Protein 2ZO6 (pdb70)

Nearest PDB structures (foldseek):
  2zo6-assembly1_A-2  TM=1.005E+00  e=5.121E-49  Lithophyllon concinna
  2zo7-assembly1_A-2  TM=1.003E+00  e=2.495E-47  Lithophyllon concinna
  8u22-assembly1_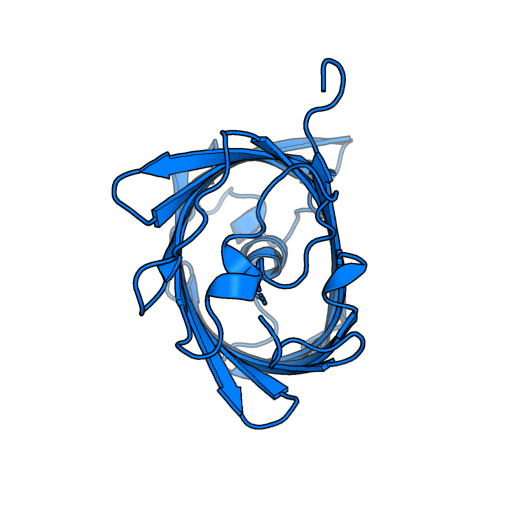A  TM=9.696E-01  e=1.784E-31  Corynactis californica
  8u24-assembly1_A  TM=9.681E-01  e=2.764E-31  Corynactis californica
  2rh7-assembly2_D  TM=9.678E-01  e=1.065E-25  Renilla reniformis

Secondary structure (DSSP, 8-state):
-TTS-SSEEEEEEEEEEETTEEEEEEEEEEEEGGGTEEEEEEEEEES-S-SS-THHHHTT--TTSSB--TTS--TTGGGTTT-EEEEEEEEETTS-EEEEEEEEEEETTEEEEEEEEEEE--TT-TTTTT-EEEEPPEEEEEEEETTEEEEEEEEEEEETTS-EEEEEEEEEEEESS--SSPPPSEEEEEEEEEEEETTEEEEEEEEEEE-TTT-

Sequence (215 aa):
MSVIKPEMKMKYFMDGSVNGHEFTVEGEGTGKPYEGKHKITLDVTKGGPLPFAFDLLSTVFNRCLTKYPDDIPDYFKQCFPGGYSWERKFEFEDGGLAIAKAEISLKGNCFEHKSTIEGTFPDSSPIAQNKTLGWEPSTEKMTVRDGSMKGDDAAYLKLVGGGNHKCYFTTTYTAKKKIPNLPQSHFIGHRISSVVNGTKIGVMEDAIAHLYPFN

B-factor: mean 18.89, std 7.93, range [10.44, 55.4]

CATH classification: 2.40.155.10

Foldseek 3Di:
DVLADQKFKEWEWEWEAEQRQTWIKIWMWMAGQQQLKIKIKMFTPGRPPPQFACLVVQVLVAQSSAHEDPQWDRQRVLLPPFWKKKKKWKQWPVRKIKIKIWTWHDDRRYIYIYMYMYIYDDCPDNRNRRFWAHKAWWKWKWADDPQKIWTWIFIWTAGPPGDIITMIITMIMHGRDRRDDHTHIWMKIKDKDKDDDTRMIMIMMGIYIDHPPVD

Radius of gyration: 16.58 Å; Cα contacts (8 Å, |Δi|>4): 583; chains: 1; bounding box: 43×38×42 Å

Solvent-accessible surface area: 10151 Å² total

Structure (mmCIF, N/CA/C/O backbone):
data_2ZO6
#
_entry.id   2ZO6
#
_cell.length_a   94.754
_cell.length_b   42.804
_cell.length_c   50.699
_cell.angle_alpha   90.00
_cell.angle_beta   96.28
_cell.angle_gamma   90.00
#
_symmetry.space_group_name_H-M   'C 1 2 1'
#
loop_
_entity.id
_entity.type
_entity.pdbx_description
1 pol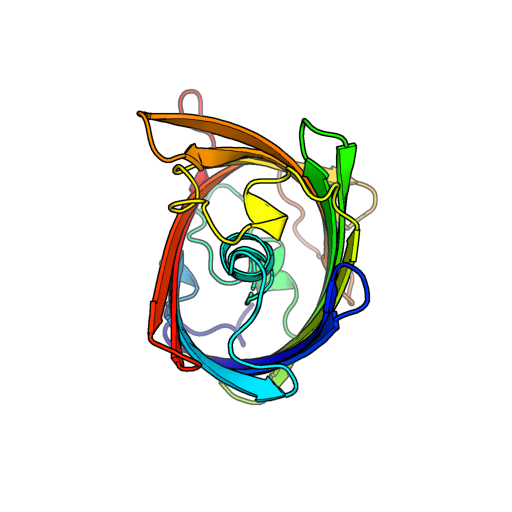ymer 'CYAN-EMITTING GFP-LIKE PROTEIN, KUSABIRA-CYAN (KCY)'
2 water water
#
loop_
_atom_site.group_PDB
_atom_site.id
_atom_site.type_symbol
_atom_site.label_atom_id
_atom_site.label_alt_id
_atom_site.label_comp_id
_atom_site.label_asym_id
_atom_site.label_entity_id
_atom_site.label_seq_id
_atom_site.pdbx_PDB_ins_code
_atom_site.Cartn_x
_atom_site.Cartn_y
_atom_site.Cartn_z
_atom_site.occupancy
_atom_site.B_iso_or_equiv
_atom_site.auth_seq_id
_atom_site.auth_comp_id
_atom_site.auth_asym_id
_atom_site.auth_atom_id
_atom_site.pdbx_PDB_model_num
ATOM 1 N N . MET A 1 32 ? 26.242 32.213 -1.494 1.00 27.95 1 MET A N 1
ATOM 2 C CA . MET A 1 32 ? 25.332 31.287 -0.767 1.00 26.43 1 MET A CA 1
ATOM 3 C C . MET A 1 32 ? 26.014 30.282 0.140 1.00 25.22 1 MET A C 1
ATOM 4 O O . MET A 1 32 ? 25.482 29.922 1.194 1.00 23.33 1 MET A O 1
ATOM 9 N N . SER A 1 33 ? 27.163 29.779 -0.285 1.00 22.65 2 SER A N 1
ATOM 10 C CA . SER A 1 33 ? 27.839 28.786 0.522 1.00 22.14 2 SER A CA 1
ATOM 11 C C . SER A 1 33 ? 28.248 29.268 1.913 1.00 21.16 2 SER A C 1
ATOM 12 O O . SER A 1 33 ? 28.442 28.456 2.817 1.00 21.12 2 SER A O 1
ATOM 15 N N . VAL A 1 34 ? 28.436 30.568 2.110 1.00 19.01 3 VAL A N 1
ATOM 16 C CA . VAL A 1 34 ? 28.784 30.984 3.462 1.00 20.64 3 VAL A CA 1
ATOM 17 C C . VAL A 1 34 ? 27.516 31.023 4.349 1.00 19.67 3 VAL A C 1
ATOM 18 O O . VAL A 1 34 ? 27.650 31.271 5.561 1.00 21.79 3 VAL A O 1
ATOM 22 N N . ILE A 1 35 ? 26.307 30.824 3.774 1.00 18.83 4 ILE A N 1
ATOM 23 C CA . ILE A 1 35 ? 25.069 30.779 4.598 1.00 17.00 4 ILE A CA 1
ATOM 24 C C . ILE A 1 35 ? 24.896 29.303 4.956 1.00 16.14 4 ILE A C 1
ATOM 25 O O . ILE A 1 35 ? 24.726 28.457 4.088 1.00 15.81 4 ILE A O 1
ATOM 30 N N . LYS A 1 36 ? 24.945 29.012 6.250 1.00 15.70 5 LYS A N 1
ATOM 31 C CA . LYS A 1 36 ? 24.918 27.630 6.732 1.00 16.96 5 LYS A CA 1
ATOM 32 C C . LYS A 1 36 ? 23.577 27.246 7.338 1.00 16.20 5 LYS A C 1
ATOM 33 O O . LYS A 1 36 ? 22.761 28.104 7.662 1.00 15.88 5 LYS A O 1
ATOM 39 N N . PRO A 1 37 ? 23.319 25.930 7.500 1.00 16.75 6 PRO A N 1
ATOM 40 C CA . PRO A 1 37 ? 22.051 25.465 8.065 1.00 16.26 6 PRO A CA 1
ATOM 41 C C . PRO A 1 37 ? 21.762 25.996 9.468 1.00 15.70 6 PRO A C 1
ATOM 42 O O . PRO A 1 37 ? 20.610 26.141 9.816 1.00 15.90 6 PRO A O 1
ATOM 46 N N . GLU A 1 38 ? 22.799 26.255 10.267 1.00 15.43 7 GLU A N 1
ATOM 47 C CA . GLU A 1 38 ? 22.629 26.833 11.605 1.00 15.97 7 GLU A CA 1
ATOM 48 C C . GLU A 1 38 ? 23.576 28.009 11.712 1.00 15.27 7 GLU A C 1
ATOM 49 O O . GLU A 1 38 ? 24.765 27.896 11.395 1.00 17.01 7 GLU A O 1
ATOM 55 N N . MET A 1 39 ? 23.053 29.157 12.102 1.00 14.76 8 MET A N 1
ATOM 56 C CA . MET A 1 39 ? 23.859 30.348 12.207 1.00 15.09 8 MET A CA 1
ATOM 57 C C . MET A 1 39 ? 23.530 31.156 13.456 1.00 13.43 8 MET A C 1
ATOM 58 O O . MET A 1 39 ? 22.529 30.923 14.141 1.00 15.50 8 MET A O 1
ATOM 63 N N . LYS A 1 40 ? 24.399 32.121 13.729 1.00 15.57 9 LYS A N 1
ATOM 64 C CA . LYS A 1 40 ? 24.233 32.995 14.882 1.00 15.16 9 LYS A CA 1
ATOM 65 C C . LYS A 1 40 ? 24.052 34.416 14.374 1.00 14.98 9 LYS A C 1
ATOM 66 O O . LYS A 1 40 ? 24.381 34.714 13.213 1.00 16.43 9 LYS A O 1
ATOM 72 N N . MET A 1 41 ? 23.515 35.284 15.241 1.00 16.04 10 MET A N 1
ATOM 73 C CA . MET A 1 41 ? 23.200 36.657 14.868 1.00 15.53 10 MET A CA 1
ATOM 74 C C . MET A 1 41 ? 23.485 37.635 16.004 1.00 15.69 10 MET A C 1
ATOM 75 O O . MET A 1 41 ? 23.342 37.263 17.175 1.00 15.88 10 MET A O 1
ATOM 80 N N . LYS A 1 42 ? 23.891 38.860 15.658 1.00 15.28 11 LYS A N 1
ATOM 81 C CA . LYS A 1 42 ? 24.114 39.926 16.628 1.00 15.97 11 LYS A CA 1
ATOM 82 C C . LYS A 1 42 ? 23.364 41.121 16.064 1.00 14.61 11 LYS A C 1
ATOM 83 O O . LYS A 1 42 ? 23.317 41.319 14.842 1.00 15.32 11 LYS A O 1
ATOM 89 N N . TYR A 1 43 ? 22.814 41.928 16.958 1.00 13.55 12 TYR A N 1
ATOM 90 C CA . TYR A 1 43 ? 22.002 43.094 16.585 1.00 14.58 12 TYR A CA 1
ATOM 91 C C . TYR A 1 43 ? 22.353 44.341 17.374 1.00 14.23 12 TYR A C 1
ATOM 92 O O . TYR A 1 43 ? 22.565 44.299 18.580 1.00 16.06 12 TYR A O 1
ATOM 101 N N . PHE A 1 44 ? 22.375 45.455 16.680 1.00 14.81 13 PHE A N 1
ATOM 102 C CA . PHE A 1 44 ? 22.535 46.731 17.337 1.00 14.88 13 PHE A CA 1
ATOM 103 C C . PHE A 1 44 ? 21.605 47.697 16.589 1.00 14.16 13 PHE A C 1
ATOM 104 O O . PHE A 1 44 ? 21.701 47.837 15.350 1.00 14.56 13 PHE A O 1
ATOM 112 N N . MET A 1 45 ? 20.742 48.380 17.347 1.00 14.37 14 MET A N 1
ATOM 113 C CA . MET A 1 45 ? 19.798 49.348 16.789 1.00 14.67 14 MET A CA 1
ATOM 114 C C . MET A 1 45 ? 19.830 50.672 17.555 1.00 15.57 14 MET A C 1
ATOM 115 O O . MET A 1 45 ? 19.844 50.661 18.783 1.00 14.96 14 MET A O 1
ATOM 120 N N . ASP A 1 46 ? 19.811 51.782 16.822 1.00 16.11 15 ASP A N 1
ATOM 121 C CA . ASP A 1 46 ? 19.731 53.137 17.364 1.00 19.12 15 ASP A CA 1
ATOM 122 C C . ASP A 1 46 ? 18.472 53.727 16.727 1.00 17.66 15 ASP A C 1
ATOM 123 O O . ASP A 1 46 ? 18.252 53.533 15.541 1.00 18.59 15 ASP A O 1
ATOM 128 N N . GLY A 1 47 ? 17.661 54.464 17.475 1.00 16.77 16 GLY A N 1
ATOM 129 C CA . GLY A 1 47 ? 16.478 55.046 16.871 1.00 17.03 16 GLY A CA 1
ATOM 130 C C . GLY A 1 47 ? 15.881 56.187 17.647 1.00 17.13 16 GLY A C 1
ATOM 131 O O . GLY A 1 47 ? 16.333 56.495 18.745 1.00 17.17 16 GLY A O 1
ATOM 132 N N . SER A 1 48 ? 14.848 56.778 17.072 1.00 17.46 17 SER A N 1
ATOM 133 C CA . SER A 1 48 ? 14.129 57.866 17.701 1.00 18.55 17 SER A CA 1
ATOM 134 C C . SER A 1 48 ? 12.680 57.774 17.256 1.00 18.74 17 SER A C 1
ATOM 135 O O . SER A 1 48 ? 12.421 57.713 16.044 1.00 18.45 17 SER A O 1
ATOM 138 N N . VAL A 1 49 ? 11.741 57.780 18.204 1.00 17.79 18 VAL A N 1
ATOM 139 C CA . VAL A 1 49 ? 10.316 57.746 17.897 1.00 17.67 18 VAL A CA 1
ATOM 140 C C . VAL A 1 49 ? 9.658 58.901 18.649 1.00 18.02 18 VAL A C 1
ATOM 141 O O . VAL A 1 49 ? 9.701 58.950 19.888 1.00 19.88 18 VAL A O 1
ATOM 145 N N . ASN A 1 50 ? 9.041 59.826 17.920 1.00 19.27 19 ASN A N 1
ATOM 146 C CA . ASN A 1 50 ? 8.411 60.960 18.563 1.00 19.94 19 ASN A CA 1
ATOM 147 C C . ASN A 1 50 ? 9.392 61.643 19.513 1.00 20.55 19 ASN A C 1
ATOM 148 O O . ASN A 1 50 ? 9.007 62.063 20.610 1.00 22.54 19 ASN A O 1
ATOM 153 N N . GLY A 1 51 ? 10.646 61.746 19.088 1.00 20.54 20 GLY A N 1
ATOM 154 C CA . GLY A 1 51 ? 11.652 62.428 19.891 1.00 21.74 20 GLY A CA 1
ATOM 155 C C . GLY A 1 51 ? 12.329 61.623 20.981 1.00 21.75 20 GLY A C 1
ATOM 156 O O . GLY A 1 51 ? 13.279 62.104 21.636 1.00 23.99 20 GLY A O 1
ATOM 157 N N . HIS A 1 52 ? 11.842 60.410 21.200 1.00 20.72 21 HIS A N 1
ATOM 158 C CA . HIS A 1 52 ? 12.414 59.551 22.209 1.00 19.43 21 HIS A CA 1
ATOM 159 C C . HIS A 1 52 ? 13.532 58.696 21.607 1.00 19.67 21 HIS A C 1
ATOM 160 O O . HIS A 1 52 ? 13.267 57.844 20.761 1.00 19.32 21 HIS A O 1
ATOM 167 N N . GLU A 1 53 ? 14.776 58.929 22.028 1.00 18.50 22 GLU A N 1
ATOM 168 C CA . GLU A 1 53 ? 15.908 58.177 21.511 1.00 18.71 22 GLU A CA 1
ATOM 169 C C . GLU A 1 53 ? 16.156 56.904 22.301 1.00 17.84 22 GLU A C 1
ATOM 170 O O . GLU A 1 53 ? 16.022 56.872 23.519 1.00 18.83 22 GLU A O 1
ATOM 176 N N . PHE A 1 54 ? 16.575 55.862 21.603 1.00 16.82 23 PHE A N 1
ATOM 177 C CA . PHE A 1 54 ? 16.804 54.596 22.270 1.00 15.82 23 PHE A CA 1
ATOM 178 C C . PHE A 1 54 ? 17.818 53.730 21.558 1.00 15.60 23 PHE A C 1
ATOM 179 O O . PHE A 1 54 ? 18.163 53.964 20.403 1.00 16.56 23 PHE A O 1
ATOM 187 N N . THR A 1 55 ? 18.314 52.735 22.286 1.00 16.47 24 THR A N 1
ATOM 188 C CA . THR A 1 55 ? 19.278 51.803 21.742 1.00 16.19 24 THR A CA 1
ATOM 189 C C . THR A 1 55 ? 18.862 50.427 22.176 1.00 15.47 24 THR A C 1
ATOM 190 O O . THR A 1 55 ? 18.442 50.241 23.322 1.00 15.91 24 THR A O 1
ATOM 194 N N . VAL A 1 56 ? 18.924 49.476 21.252 1.00 15.88 25 VAL A N 1
ATOM 195 C CA . VAL A 1 56 ? 18.552 48.096 21.551 1.00 16.56 25 VAL A CA 1
ATOM 196 C C . VAL A 1 56 ? 19.659 47.195 21.009 1.00 16.43 25 VAL A C 1
ATOM 197 O O . VAL A 1 56 ? 20.139 47.408 19.896 1.00 18.65 25 VAL A O 1
ATOM 201 N N . GLU A 1 57 ? 20.051 46.167 21.760 1.00 17.20 26 GLU A N 1
ATOM 202 C CA . GLU A 1 57 ? 21.133 45.270 21.323 1.00 17.91 26 GLU A CA 1
ATOM 203 C C . GLU A 1 57 ? 20.852 43.845 21.747 1.00 14.62 26 GLU A C 1
ATOM 204 O O . GLU A 1 57 ? 20.191 43.612 22.754 1.00 15.23 26 GLU A O 1
ATOM 210 N N . GLY A 1 58 ? 21.378 42.884 21.001 1.00 14.19 27 GLY A N 1
ATOM 211 C CA . GLY A 1 58 ? 21.146 41.508 21.400 1.00 15.13 27 GLY A CA 1
ATOM 212 C C . GLY A 1 58 ? 21.743 40.525 20.419 1.00 13.77 27 GLY A C 1
ATOM 213 O O . GLY A 1 58 ? 22.611 40.859 19.618 1.00 15.34 27 GLY A O 1
ATOM 214 N N . GLU A 1 59 ? 21.232 39.296 20.475 1.00 14.78 28 GLU A N 1
ATOM 215 C CA . GLU A 1 59 ? 21.779 38.239 19.649 1.00 15.78 28 GLU A CA 1
ATOM 216 C C . GLU A 1 59 ? 20.694 37.221 19.384 1.00 16.15 28 GLU A C 1
ATOM 217 O O . GLU A 1 59 ? 19.596 37.292 19.942 1.00 18.04 28 GLU A O 1
ATOM 223 N N . GLY A 1 60 ? 20.992 36.270 18.514 1.00 14.80 29 GLY A N 1
ATOM 224 C CA . GLY A 1 60 ? 20.004 35.258 18.235 1.00 15.54 29 GLY A CA 1
ATOM 225 C C . GLY A 1 60 ? 20.660 34.078 17.549 1.00 15.07 29 GLY A C 1
ATOM 226 O O . GLY A 1 60 ? 21.893 34.047 17.350 1.00 15.15 29 GLY A O 1
ATOM 227 N N . THR A 1 61 ? 19.832 33.089 17.230 1.00 14.56 30 THR A N 1
ATOM 228 C CA . THR A 1 61 ? 20.272 31.906 16.507 1.00 15.36 30 THR A CA 1
ATOM 229 C C . THR A 1 61 ? 19.182 31.545 15.516 1.00 15.33 30 THR A C 1
ATOM 230 O O . THR A 1 61 ? 18.006 31.867 15.707 1.00 15.58 30 THR A O 1
ATOM 234 N N . GLY A 1 62 ? 19.546 30.891 14.435 1.00 15.20 31 GLY A N 1
ATOM 235 C CA . GLY A 1 62 ? 18.504 30.502 13.522 1.00 15.69 31 GLY A CA 1
ATOM 236 C C . GLY A 1 62 ? 18.945 29.481 12.502 1.00 15.69 31 GLY A C 1
A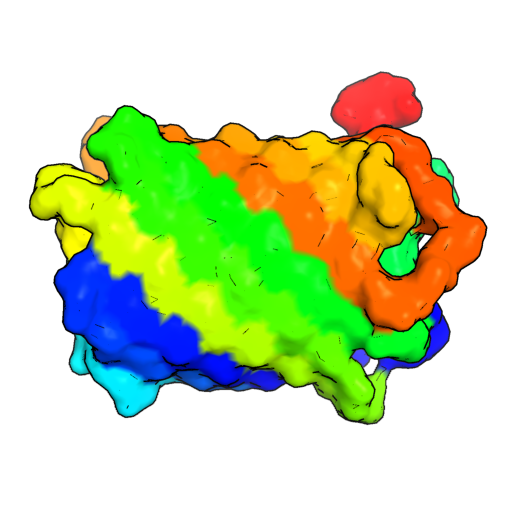TOM 237 O O . GLY A 1 62 ? 20.116 29.080 12.440 1.00 15.98 31 GLY A O 1
ATOM 238 N N . LYS A 1 63 ? 17.983 29.087 11.684 1.00 14.90 32 LYS A N 1
ATOM 239 C CA . LYS A 1 63 ? 18.153 28.087 10.634 1.00 14.75 32 LYS A CA 1
ATOM 240 C C . LYS A 1 63 ? 17.725 28.776 9.360 1.00 13.84 32 LYS A C 1
ATOM 241 O O . LYS A 1 63 ? 16.549 28.717 8.965 1.00 13.69 32 LYS A O 1
ATOM 247 N N . PRO A 1 64 ? 18.690 29.385 8.651 1.00 13.96 33 PRO A N 1
ATOM 248 C CA . PRO A 1 64 ? 18.385 30.124 7.433 1.00 14.05 33 PRO A CA 1
ATOM 249 C C . PRO A 1 64 ? 17.580 29.435 6.362 1.00 14.34 33 PRO A C 1
ATOM 250 O O . PRO A 1 64 ? 16.688 30.052 5.780 1.00 14.92 33 PRO A O 1
ATOM 254 N N . TYR A 1 65 ? 17.873 28.157 6.107 1.00 14.06 34 TYR A N 1
ATOM 255 C CA . TYR A 1 65 ? 17.166 27.451 5.048 1.00 14.53 34 TYR A CA 1
ATOM 256 C C . TYR A 1 65 ? 15.789 26.960 5.465 1.00 14.95 34 TYR A C 1
ATOM 257 O O . TYR A 1 65 ? 14.965 26.632 4.614 1.00 15.81 34 TYR A O 1
ATOM 266 N N . GLU A 1 66 ? 15.530 26.952 6.767 1.00 14.35 35 GLU A N 1
ATOM 267 C CA . GLU A 1 66 ? 14.235 26.539 7.279 1.00 16.61 35 GLU A CA 1
ATOM 268 C C . GLU A 1 66 ? 13.356 27.761 7.457 1.00 15.48 35 GLU A C 1
ATOM 269 O O . GLU A 1 66 ? 12.155 27.622 7.752 1.00 16.37 35 GLU A O 1
ATOM 275 N N . GLY A 1 67 ? 13.958 28.946 7.321 1.00 14.60 36 GLY A N 1
ATOM 276 C CA . GLY A 1 67 ? 13.178 30.167 7.512 1.00 14.77 36 GLY A CA 1
ATOM 277 C C . GLY A 1 67 ? 12.762 30.378 8.954 1.00 14.07 36 GLY A C 1
ATOM 278 O O . GLY A 1 67 ? 11.664 30.896 9.208 1.00 15.55 36 GLY A O 1
ATOM 279 N N . LYS A 1 68 ? 13.634 30.031 9.902 1.00 14.28 37 LYS A N 1
ATOM 280 C CA . LYS A 1 68 ? 13.295 30.204 11.326 1.00 14.75 37 LYS A CA 1
ATOM 281 C C . LYS A 1 68 ? 14.438 30.849 12.094 1.00 14.20 37 LYS A C 1
ATOM 282 O O . LYS A 1 68 ? 15.594 30.589 11.792 1.00 14.86 37 LYS A O 1
ATOM 288 N N . HIS A 1 69 ? 14.116 31.715 13.055 1.00 13.98 38 HIS A N 1
ATOM 289 C CA . HIS A 1 69 ? 15.149 32.253 13.938 1.00 13.71 38 HIS A CA 1
ATOM 290 C C . HIS A 1 69 ? 14.503 32.829 15.164 1.00 13.54 38 HIS A C 1
ATOM 291 O O . HIS A 1 69 ? 13.298 33.097 15.157 1.00 14.19 38 HIS A O 1
ATOM 298 N N . LYS A 1 70 ? 15.305 32.971 16.228 1.00 14.05 39 LYS A N 1
ATOM 299 C CA . LYS A 1 70 ? 14.852 33.499 17.505 1.00 14.45 39 LYS A CA 1
ATOM 300 C C . LYS A 1 70 ? 15.917 34.490 17.985 1.00 15.19 39 LYS A C 1
ATOM 301 O O . LYS A 1 70 ? 17.123 34.297 17.763 1.00 16.84 39 LYS A O 1
ATOM 307 N N . ILE A 1 71 ? 15.477 35.529 18.677 1.00 13.32 40 ILE A N 1
ATOM 308 C CA . ILE A 1 71 ? 16.374 36.611 19.088 1.00 14.51 40 ILE A CA 1
ATOM 309 C C . ILE A 1 71 ? 16.086 37.020 20.521 1.00 14.34 40 ILE A C 1
ATOM 310 O O . ILE A 1 71 ? 14.931 36.982 20.959 1.00 14.27 40 ILE A O 1
ATOM 315 N N . THR A 1 72 ? 17.138 37.412 21.248 1.00 14.82 41 THR A N 1
ATOM 316 C CA . THR A 1 72 ? 16.971 37.967 22.594 1.00 15.30 41 THR A CA 1
ATOM 317 C C . THR A 1 72 ? 17.599 39.350 22.545 1.00 14.89 41 THR A C 1
ATOM 318 O O . THR A 1 72 ? 18.685 39.515 22.017 1.00 16.13 41 THR A O 1
ATOM 322 N N . LEU A 1 73 ? 16.895 40.338 23.089 1.00 15.17 42 LEU A N 1
ATOM 323 C CA . LEU A 1 73 ? 17.359 41.730 23.062 1.00 14.42 42 LEU A CA 1
ATOM 324 C C . LEU A 1 73 ? 17.207 42.422 24.402 1.00 14.45 42 LEU A C 1
ATOM 325 O O . LEU A 1 73 ? 16.401 42.010 25.240 1.00 16.01 42 LEU A O 1
ATOM 330 N N . ASP A 1 74 ? 17.968 43.510 24.544 1.00 15.18 43 ASP A N 1
ATOM 331 C CA . ASP A 1 74 ? 17.888 44.360 25.725 1.00 15.57 43 ASP A CA 1
ATOM 332 C C . ASP A 1 74 ? 17.869 45.804 25.279 1.00 15.57 4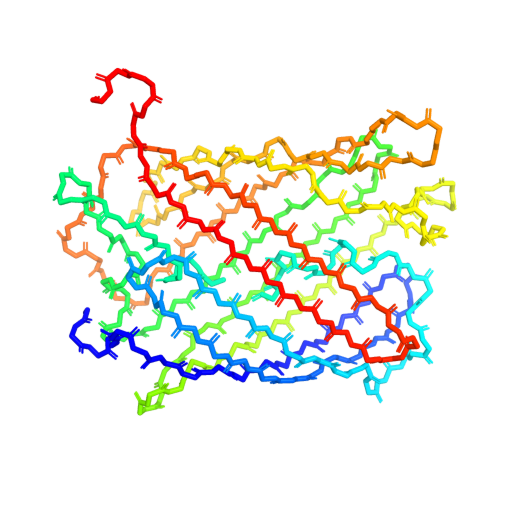3 ASP A C 1
ATOM 333 O O . ASP A 1 74 ? 18.622 46.175 24.380 1.00 15.65 43 ASP A O 1
ATOM 338 N N . VAL A 1 75 ? 16.985 46.598 25.872 1.00 15.35 44 VAL A N 1
ATOM 339 C CA . VAL A 1 75 ? 16.912 48.033 25.574 1.00 16.62 44 VAL A CA 1
ATOM 340 C C . VAL A 1 75 ? 17.971 48.634 26.502 1.00 17.73 44 VAL A C 1
ATOM 341 O O . VAL A 1 75 ? 17.828 48.582 27.725 1.00 19.30 44 VAL A O 1
ATOM 345 N N . THR A 1 76 ? 19.018 49.212 25.923 1.00 17.51 45 THR A N 1
ATOM 346 C CA . THR A 1 76 ? 20.143 49.721 26.709 1.00 18.34 45 THR A CA 1
ATOM 347 C C . THR A 1 76 ? 20.155 51.224 26.884 1.00 20.31 45 THR A C 1
ATOM 348 O O . THR A 1 76 ? 20.920 51.757 27.708 1.00 20.74 45 THR A O 1
ATOM 352 N N . LYS A 1 77 ? 19.329 51.916 26.113 1.00 19.31 46 LYS A N 1
ATOM 353 C CA . LYS A 1 77 ? 19.169 53.356 26.267 1.00 20.45 46 LYS A CA 1
ATOM 354 C C . LYS A 1 77 ? 17.708 53.661 25.946 1.00 20.80 46 LYS A C 1
ATOM 355 O O . LYS A 1 77 ? 17.144 53.077 25.010 1.00 19.17 46 LYS A O 1
ATOM 361 N N . GLY A 1 78 ? 17.073 54.540 26.726 1.00 21.38 47 GLY A N 1
ATOM 362 C CA . GLY A 1 78 ? 15.689 54.907 26.465 1.00 21.59 47 GLY A CA 1
ATOM 363 C C . GLY A 1 78 ? 14.645 53.867 26.841 1.00 20.64 47 GLY A C 1
ATOM 364 O O . GLY A 1 78 ? 13.537 53.847 26.292 1.00 21.46 47 GLY A O 1
ATOM 365 N N . GLY A 1 79 ? 14.989 52.991 27.776 1.00 19.70 48 GLY A N 1
ATOM 366 C CA . GLY A 1 79 ? 14.059 51.960 28.169 1.00 19.57 48 GLY A CA 1
ATOM 367 C C . GLY A 1 79 ? 13.437 52.291 29.502 1.00 20.45 48 GLY A C 1
ATOM 368 O O . GLY A 1 79 ? 14.003 53.096 30.261 1.00 23.89 48 GLY A O 1
ATOM 369 N N . PRO A 1 80 ? 12.257 51.742 29.799 1.00 19.58 49 PRO A N 1
ATOM 370 C CA . PRO A 1 80 ? 11.505 50.839 28.919 1.00 20.00 49 PRO A CA 1
ATOM 371 C C . PRO A 1 80 ? 10.952 51.676 27.762 1.00 18.76 49 PRO A C 1
ATOM 372 O O . PRO A 1 80 ? 10.632 52.850 27.932 1.00 20.24 49 PRO A O 1
ATOM 376 N N . LEU A 1 81 ? 10.837 51.078 26.585 1.00 17.07 50 LEU A N 1
ATOM 377 C CA . LEU A 1 81 ? 10.322 51.834 25.451 1.00 17.29 50 LEU A CA 1
ATOM 378 C C . LEU A 1 81 ? 8.907 52.330 25.710 1.00 16.62 50 LEU A C 1
ATOM 379 O O . LEU A 1 81 ? 8.052 51.594 26.197 1.00 17.60 50 LEU A O 1
ATOM 384 N N . PRO A 1 82 ? 8.637 53.593 25.381 1.00 17.00 51 PRO A N 1
ATOM 385 C CA . PRO A 1 82 ? 7.312 54.175 25.580 1.00 18.64 51 PRO A CA 1
ATOM 386 C C . PRO A 1 82 ? 6.399 53.980 24.364 1.00 18.90 51 PRO A C 1
ATOM 387 O O . PRO A 1 82 ? 5.335 54.575 24.294 1.00 23.96 51 PRO A O 1
ATOM 391 N N . PHE A 1 83 ? 6.806 53.153 23.410 1.00 16.94 52 PHE A N 1
ATOM 392 C CA . PHE A 1 83 ? 5.971 52.907 22.235 1.00 14.65 52 PHE A CA 1
ATOM 393 C C . PHE A 1 83 ? 5.994 51.395 21.997 1.00 13.87 52 PHE A C 1
ATOM 394 O O . PHE A 1 83 ? 6.798 50.673 22.607 1.00 14.08 52 PHE A O 1
ATOM 402 N N . ALA A 1 84 ? 5.115 50.921 21.119 1.00 13.89 53 ALA A N 1
ATOM 403 C CA . ALA A 1 84 ? 4.983 49.490 20.850 1.00 13.83 53 ALA A CA 1
ATOM 404 C C . ALA A 1 84 ? 6.192 48.834 20.238 1.00 13.11 53 ALA A C 1
ATOM 405 O O . ALA A 1 84 ? 6.691 49.310 19.201 1.00 14.30 53 ALA A O 1
ATOM 407 N N . PHE A 1 85 ? 6.642 47.707 20.809 1.00 12.00 54 PHE A N 1
ATOM 408 C CA . PHE A 1 85 ? 7.794 47.039 20.245 1.00 12.08 54 PHE A CA 1
ATOM 409 C C . PHE A 1 85 ? 7.460 46.489 18.859 1.00 12.21 54 PHE A C 1
ATOM 410 O O . PHE A 1 85 ? 8.363 46.196 18.080 1.00 12.16 54 PHE A O 1
ATOM 418 N N . ASP A 1 86 ? 6.167 46.309 18.549 1.00 11.82 55 ASP A N 1
ATOM 419 C CA . ASP A 1 86 ? 5.794 45.831 17.203 1.00 11.79 55 ASP A CA 1
ATOM 420 C C . ASP A 1 86 ? 6.360 46.752 16.120 1.00 11.82 55 ASP A C 1
ATOM 421 O O . ASP A 1 86 ? 6.589 46.332 15.002 1.00 11.97 55 ASP A O 1
ATOM 426 N N . LEU A 1 87 ? 6.614 48.017 16.450 1.00 12.37 56 LEU A N 1
ATOM 427 C CA . LEU A 1 87 ? 7.206 48.913 15.470 1.00 12.49 56 LEU A CA 1
ATOM 428 C C . LEU A 1 87 ? 8.623 48.483 15.098 1.00 11.62 56 LEU A C 1
ATOM 429 O O . LEU A 1 87 ? 9.074 48.686 13.972 1.00 12.10 56 LEU A O 1
ATOM 434 N N . LEU A 1 88 ? 9.311 47.860 16.049 1.00 11.92 57 LEU A N 1
ATOM 435 C CA . LEU A 1 88 ? 10.694 47.442 15.830 1.00 12.32 57 LEU A CA 1
ATOM 436 C C . LEU A 1 88 ? 10.901 45.970 15.473 1.00 12.32 57 LEU A C 1
ATOM 437 O O . LEU A 1 88 ? 11.947 45.621 14.922 1.00 12.48 57 LEU A O 1
ATOM 442 N N . SER A 1 89 ? 9.915 45.130 15.738 1.00 12.35 58 SER A N 1
ATOM 443 C CA . SER A 1 89 ? 10.184 43.699 15.584 1.00 10.92 58 SER A CA 1
ATOM 444 C C . SER A 1 89 ? 10.575 43.276 14.185 1.00 12.90 58 SER A C 1
ATOM 445 O O . SER A 1 89 ? 11.458 42.412 14.047 1.00 11.90 58 SER A O 1
ATOM 448 N N . THR A 1 90 ? 9.955 43.860 13.150 1.00 11.88 59 THR A N 1
ATOM 449 C CA . THR A 1 90 ? 10.327 43.430 11.807 1.00 11.87 59 THR A CA 1
ATOM 450 C C . THR A 1 90 ? 11.625 44.073 11.339 1.00 11.80 59 THR A C 1
ATOM 451 O O . THR A 1 90 ? 12.155 43.717 10.277 1.00 11.58 59 THR A O 1
ATOM 455 N N . VAL A 1 91 ? 12.136 45.061 12.093 1.00 11.36 60 VAL A N 1
ATOM 456 C CA . VAL A 1 91 ? 13.443 45.633 11.764 1.00 12.05 60 VAL A CA 1
ATOM 457 C C . VAL A 1 91 ? 14.516 44.614 12.200 1.00 11.81 60 VAL A C 1
ATOM 458 O O . VAL A 1 91 ? 15.474 44.382 11.463 1.00 12.26 60 VAL A O 1
ATOM 462 N N . PHE A 1 92 ? 14.345 43.995 13.379 1.00 11.45 61 PHE A N 1
ATOM 463 C CA . PHE A 1 92 ? 15.282 42.937 13.791 1.00 12.07 61 PHE A CA 1
ATOM 464 C C . PHE A 1 92 ? 15.111 41.686 12.938 1.00 12.65 61 PHE A C 1
ATOM 465 O O . PHE A 1 92 ? 16.051 41.057 12.492 1.00 13.13 61 PHE A O 1
ATOM 494 N N . ASN A 1 94 ? 15.891 40.087 8.476 1.00 11.82 65 ASN A N 1
ATOM 495 C CA . ASN A 1 94 ? 16.966 39.557 7.658 1.00 11.13 65 ASN A CA 1
ATOM 496 C C . ASN A 1 94 ? 16.385 38.479 6.768 1.00 12.69 65 ASN A C 1
ATOM 497 O O . ASN A 1 94 ? 16.202 37.330 7.190 1.00 13.27 65 ASN A O 1
ATOM 502 N N . ARG A 1 95 ? 16.103 38.864 5.535 1.00 12.65 66 ARG A N 1
ATOM 503 C CA . ARG A 1 95 ? 15.475 37.949 4.588 1.00 12.17 66 ARG A CA 1
ATOM 504 C C . ARG A 1 95 ? 16.325 36.755 4.161 1.00 13.78 66 ARG A C 1
ATOM 505 O O . ARG A 1 95 ? 15.830 35.898 3.421 1.00 13.28 66 ARG A O 1
ATOM 513 N N . CYS A 1 96 ? 17.576 36.692 4.614 1.00 13.23 67 CYS A N 1
ATOM 514 C CA . CYS A 1 96 ? 18.343 35.467 4.391 1.00 14.57 67 CYS A CA 1
ATOM 515 C C . CYS A 1 96 ? 17.663 34.347 5.192 1.00 13.65 67 CYS A C 1
ATOM 516 O O . CYS A 1 96 ? 17.874 33.151 4.906 1.00 13.66 67 CYS A O 1
ATOM 519 N N . LEU A 1 97 ? 16.862 34.694 6.199 1.00 11.87 68 LEU A N 1
ATOM 520 C CA . LEU A 1 97 ? 16.242 33.696 7.068 1.00 12.44 68 LEU A CA 1
ATOM 521 C C . LEU A 1 97 ? 14.838 33.413 6.541 1.00 12.19 68 LEU A C 1
ATOM 522 O O . LEU A 1 97 ? 13.831 33.771 7.159 1.00 13.04 68 LEU A O 1
ATOM 527 N N . THR A 1 98 ? 14.817 32.738 5.392 1.00 13.24 69 THR A N 1
ATOM 528 C CA . THR A 1 98 ? 13.575 32.422 4.688 1.00 14.21 69 THR A CA 1
ATOM 529 C C . THR A 1 98 ? 13.698 31.061 4.014 1.00 13.55 69 THR A C 1
ATOM 530 O O . THR A 1 98 ? 14.729 30.772 3.409 1.00 14.69 69 THR A O 1
ATOM 534 N N . LYS A 1 99 ? 12.670 30.226 4.125 1.00 14.50 70 LYS A N 1
ATOM 535 C CA . LYS A 1 99 ? 12.726 28.947 3.410 1.00 14.11 70 LYS A CA 1
ATOM 536 C C . LYS A 1 99 ? 12.357 29.195 1.957 1.00 15.09 70 LYS A C 1
ATOM 537 O O . LYS A 1 99 ? 11.296 29.747 1.688 1.00 16.04 70 LYS A O 1
ATOM 543 N N . TYR A 1 100 ? 13.228 28.803 1.030 1.00 15.48 71 TYR A N 1
ATOM 544 C CA . TYR A 1 100 ? 12.981 28.941 -0.402 1.00 16.04 71 TYR A CA 1
ATOM 545 C C . TYR A 1 100 ? 12.880 27.577 -1.057 1.00 16.84 71 TYR A C 1
ATOM 546 O O . TYR A 1 100 ? 13.722 26.723 -0.811 1.00 18.38 71 TYR A O 1
ATOM 555 N N . PRO A 1 101 ? 11.851 27.363 -1.885 1.00 17.58 72 PRO A N 1
ATOM 556 C CA . PRO A 1 101 ? 11.659 26.087 -2.591 1.00 18.54 72 PRO A CA 1
ATOM 557 C C . PRO A 1 101 ? 12.664 26.075 -3.742 1.00 19.87 72 PRO A C 1
ATOM 558 O O . PRO A 1 101 ? 13.182 27.124 -4.124 1.00 18.71 72 PRO A O 1
ATOM 562 N N . ASP A 1 102 ? 12.930 24.908 -4.323 1.00 20.63 73 ASP A N 1
ATOM 563 C CA . ASP A 1 102 ? 13.918 24.839 -5.387 1.00 23.72 73 ASP A CA 1
ATOM 564 C C . ASP A 1 102 ? 13.613 25.585 -6.649 1.00 21.95 73 ASP A C 1
ATOM 565 O O . ASP A 1 102 ? 14.540 25.960 -7.377 1.00 22.58 73 ASP A O 1
ATOM 570 N N . ASP A 1 103 ? 12.335 25.842 -6.904 1.00 20.33 74 ASP A N 1
ATOM 571 C CA . ASP A 1 103 ? 11.965 26.519 -8.134 1.00 21.11 74 ASP A CA 1
ATOM 572 C C . ASP A 1 103 ? 11.929 28.039 -8.082 1.00 19.80 74 ASP A C 1
ATOM 573 O O . ASP A 1 103 ? 11.553 28.685 -9.071 1.00 19.79 74 ASP A O 1
ATOM 578 N N . ILE A 1 104 ? 12.304 28.610 -6.934 1.00 17.36 75 ILE A N 1
ATOM 579 C CA . ILE A 1 104 ? 12.383 30.067 -6.834 1.00 15.55 75 ILE A CA 1
ATOM 580 C C . ILE A 1 104 ? 13.785 30.457 -6.336 1.00 15.75 75 ILE A C 1
ATOM 581 O O . ILE A 1 104 ? 14.153 30.115 -5.216 1.00 14.64 75 ILE A O 1
ATOM 586 N N . PRO A 1 105 ? 14.589 31.160 -7.159 1.00 15.09 76 PRO A N 1
ATOM 587 C CA . PRO A 1 105 ? 15.941 31.571 -6.728 1.00 14.87 76 PRO A CA 1
ATOM 588 C C . PRO A 1 105 ? 15.847 32.381 -5.446 1.00 15.41 76 PRO A C 1
ATOM 589 O O . PRO A 1 105 ? 14.881 33.110 -5.257 1.00 14.68 76 PRO A O 1
ATOM 593 N N . ASP A 1 106 ? 16.869 32.252 -4.606 1.00 14.97 77 ASP A N 1
ATOM 594 C CA . ASP A 1 106 ? 16.944 32.890 -3.291 1.00 13.93 77 ASP A CA 1
ATOM 595 C C . ASP A 1 106 ? 17.913 34.048 -3.401 1.00 13.80 77 ASP A C 1
ATOM 596 O O . ASP A 1 106 ? 19.130 33.881 -3.256 1.00 14.17 77 ASP A O 1
ATOM 601 N N . TYR A 1 107 ? 17.375 35.230 -3.662 1.00 13.24 78 TYR A N 1
ATOM 602 C CA . TYR A 1 107 ? 18.192 36.421 -3.810 1.00 12.57 78 TYR A CA 1
ATOM 603 C C . TYR A 1 107 ? 19.028 36.691 -2.575 1.00 13.54 78 TYR A C 1
ATOM 604 O O . TYR A 1 107 ? 20.211 37.062 -2.664 1.00 13.00 78 TYR A O 1
ATOM 613 N N . PHE A 1 108 ? 18.409 36.525 -1.415 1.00 12.43 79 PHE A N 1
ATOM 614 C CA . PHE A 1 108 ? 19.076 36.881 -0.173 1.00 12.58 79 PHE A CA 1
ATOM 615 C C . PHE A 1 108 ? 20.284 36.060 0.181 1.00 13.17 79 PHE A C 1
ATOM 616 O O . PHE A 1 108 ? 21.310 36.613 0.583 1.00 15.12 79 PHE A O 1
ATOM 624 N N . LYS A 1 109 ? 20.184 34.740 0.035 1.00 13.08 80 LYS A N 1
ATOM 625 C CA . LYS A 1 109 ? 21.347 33.915 0.356 1.00 12.58 80 LYS A CA 1
ATOM 626 C C . LYS A 1 109 ? 22.451 34.135 -0.688 1.00 15.52 80 LYS A C 1
ATOM 627 O O . LYS A 1 109 ? 23.633 33.962 -0.379 1.00 16.05 80 LYS A O 1
ATOM 633 N N . GLN A 1 110 ? 22.086 34.576 -1.891 1.00 13.45 81 GLN A N 1
ATOM 634 C CA . GLN A 1 110 ? 23.095 34.866 -2.914 1.00 13.93 81 GLN A CA 1
ATOM 635 C C . GLN A 1 110 ? 23.803 36.169 -2.576 1.00 13.75 81 GLN A C 1
ATOM 636 O O . GLN A 1 110 ? 24.782 36.497 -3.236 1.00 14.58 81 GLN A O 1
ATOM 642 N N . CYS A 1 111 ? 23.305 36.918 -1.582 1.00 13.90 82 CYS A N 1
ATOM 643 C CA . CYS A 1 111 ? 23.967 38.180 -1.228 1.00 13.75 82 CYS A CA 1
ATOM 644 C C . CYS A 1 111 ? 25.272 37.962 -0.462 1.00 14.62 82 CYS A C 1
ATOM 645 O O . CYS A 1 111 ? 25.976 38.913 -0.142 1.00 15.36 82 CYS A O 1
ATOM 648 N N . PHE A 1 112 ? 25.586 36.713 -0.150 1.00 15.15 83 PHE A N 1
ATOM 649 C CA . PHE A 1 112 ? 26.801 36.412 0.606 1.00 16.28 83 PHE A CA 1
ATOM 650 C C . PHE A 1 112 ? 27.617 35.367 -0.122 1.00 17.88 83 PHE A C 1
ATOM 651 O O . PHE A 1 112 ? 27.093 34.345 -0.505 1.00 20.30 83 PHE A O 1
ATOM 659 N N . PRO A 1 113 ? 28.916 35.598 -0.256 1.00 19.24 84 PRO A N 1
ATOM 660 C CA . PRO A 1 113 ? 29.666 36.756 0.229 1.00 18.27 84 PRO A CA 1
ATOM 661 C C . PRO A 1 113 ? 29.250 38.043 -0.459 1.00 18.64 84 PRO A C 1
ATOM 662 O O . PRO A 1 113 ? 28.843 38.040 -1.625 1.00 19.92 84 PRO A O 1
ATOM 666 N N . GLY A 1 114 ? 29.347 39.125 0.298 1.00 17.86 85 GLY A N 1
ATOM 667 C CA . GLY A 1 114 ? 29.060 40.438 -0.231 1.00 18.19 85 GLY A CA 1
ATOM 668 C C . GLY A 1 114 ? 28.339 41.356 0.733 1.00 17.38 85 GLY A C 1
ATOM 669 O O . GLY A 1 114 ? 28.749 42.517 0.902 1.00 18.71 85 GLY A O 1
ATOM 670 N N . GLY A 1 115 ? 27.307 40.816 1.379 1.00 14.30 86 GLY A N 1
ATOM 671 C CA . GLY A 1 115 ? 26.481 41.585 2.297 1.00 14.08 86 GLY A CA 1
ATOM 672 C C . GLY A 1 115 ? 25.329 42.254 1.548 1.00 12.62 86 GLY A C 1
ATOM 673 O O . GLY A 1 115 ? 25.258 42.234 0.329 1.00 14.57 86 GLY A O 1
ATOM 674 N N . TYR A 1 116 ? 24.401 42.841 2.289 1.00 13.27 87 TYR A N 1
ATOM 675 C CA . TYR A 1 116 ? 23.326 43.591 1.651 1.00 12.83 87 TYR A CA 1
ATOM 676 C C . TYR A 1 116 ? 22.741 44.589 2.626 1.00 11.96 87 TYR A C 1
ATOM 677 O O . TYR A 1 116 ? 23.073 44.588 3.809 1.00 13.43 87 TYR A O 1
ATOM 686 N N . SER A 1 117 ? 21.872 45.469 2.139 1.00 12.36 88 SER A N 1
ATOM 687 C CA . SER A 1 117 ? 21.207 46.412 3.015 1.00 12.56 88 SER A CA 1
ATOM 688 C C . SER A 1 117 ? 19.748 46.468 2.615 1.00 12.13 88 SER A C 1
ATOM 689 O O . SER A 1 117 ? 19.359 45.977 1.539 1.00 13.46 88 SER A O 1
ATOM 692 N N . TRP A 1 118 ? 18.929 47.042 3.481 1.00 12.30 89 TRP A N 1
ATOM 693 C CA . TRP A 1 118 ? 17.527 47.220 3.118 1.00 12.03 89 TRP A CA 1
ATOM 694 C C . TRP A 1 118 ? 16.998 48.435 3.834 1.00 12.43 89 TRP A C 1
ATOM 695 O O . TRP A 1 118 ? 17.571 48.908 4.827 1.00 12.61 89 TRP A O 1
ATOM 706 N N . GLU A 1 119 ? 15.938 48.988 3.259 1.00 12.65 90 GLU A N 1
ATOM 707 C CA . GLU A 1 119 ? 15.261 50.135 3.835 1.00 13.53 90 GLU A CA 1
ATOM 708 C C . GLU A 1 119 ? 13.749 49.897 3.730 1.00 12.98 90 GLU A C 1
ATOM 709 O O . GLU A 1 119 ? 13.222 49.550 2.641 1.00 13.37 90 GLU A O 1
ATOM 715 N N . ARG A 1 120 ? 13.063 50.082 4.860 1.00 12.81 91 ARG A N 1
ATOM 716 C CA . ARG A 1 120 ? 11.625 49.877 4.905 1.00 13.11 91 ARG A CA 1
ATOM 717 C C . ARG A 1 120 ? 10.875 51.112 5.340 1.00 13.60 91 ARG A C 1
ATOM 718 O O . ARG A 1 120 ? 11.207 51.728 6.373 1.00 14.05 91 ARG A O 1
ATOM 726 N N . LYS A 1 121 ? 9.881 51.498 4.546 1.00 12.43 92 LYS A N 1
ATOM 727 C CA . LYS A 1 121 ? 9.017 52.607 4.908 1.00 13.56 92 LYS A CA 1
ATOM 728 C C . LYS A 1 121 ? 7.765 51.967 5.516 1.00 13.83 92 LYS A C 1
ATOM 729 O O . LYS A 1 121 ? 7.215 51.023 4.950 1.00 14.47 92 LYS A O 1
ATOM 735 N N . PHE A 1 122 ? 7.337 52.489 6.665 1.00 14.14 93 PHE A N 1
ATOM 736 C CA . PHE A 1 122 ? 6.142 52.015 7.399 1.00 13.58 93 PHE A CA 1
ATOM 737 C C . PHE A 1 122 ? 5.099 53.123 7.311 1.00 15.35 93 PHE A C 1
ATOM 738 O O . PHE A 1 122 ? 5.355 54.232 7.784 1.00 15.34 93 PHE A O 1
ATOM 746 N N . GLU A 1 123 ? 3.954 52.850 6.691 1.00 13.89 94 GLU A N 1
ATOM 747 C CA . GLU A 1 123 ? 2.902 53.863 6.615 1.00 14.69 94 GLU A CA 1
ATOM 748 C C . GLU A 1 123 ? 1.679 53.341 7.346 1.00 13.36 94 GLU A C 1
ATOM 749 O O . GLU A 1 123 ? 1.006 52.451 6.870 1.00 13.62 94 GLU A O 1
ATOM 755 N N . PHE A 1 124 ? 1.409 53.911 8.524 1.00 14.31 95 PHE A N 1
ATOM 756 C CA . PHE A 1 124 ? 0.287 53.486 9.373 1.00 13.81 95 PHE A CA 1
ATOM 757 C C . PHE A 1 124 ? -1.005 54.177 8.976 1.00 14.78 95 PHE A C 1
ATOM 758 O O . PHE A 1 124 ? -0.980 55.305 8.486 1.00 15.83 95 PHE A O 1
ATOM 766 N N . GLU A 1 125 ? -2.137 53.522 9.203 1.00 14.09 96 GLU A N 1
ATOM 767 C CA . GLU A 1 125 ? -3.395 54.102 8.736 1.00 15.09 96 GLU A CA 1
ATOM 768 C C . GLU A 1 125 ? -3.825 55.406 9.367 1.00 15.15 96 GLU A C 1
ATOM 769 O O . GLU A 1 125 ? -4.652 56.106 8.783 1.00 17.49 96 GLU A O 1
ATOM 775 N N . ASP A 1 126 ? -3.263 55.748 10.518 1.00 15.86 97 ASP A N 1
ATOM 776 C CA . ASP A 1 126 ? -3.617 57.024 11.147 1.00 15.58 97 ASP A CA 1
ATOM 777 C C . ASP A 1 126 ? -2.613 58.124 10.797 1.00 16.87 97 ASP A C 1
ATOM 778 O O . ASP A 1 126 ? -2.608 59.191 11.427 1.00 19.78 97 ASP A O 1
ATOM 783 N N . GLY A 1 127 ? -1.772 57.895 9.800 1.00 16.48 98 GLY A N 1
ATOM 784 C CA . GLY A 1 127 ? -0.790 58.910 9.465 1.00 16.77 98 GLY A CA 1
ATOM 785 C C . GLY A 1 127 ? 0.578 58.664 10.087 1.00 16.98 98 GLY A C 1
ATOM 786 O O . GLY A 1 127 ? 1.529 59.343 9.738 1.00 18.57 98 GLY A O 1
ATOM 787 N N . GLY A 1 128 ? 0.671 57.725 11.023 1.00 15.85 99 GLY A N 1
ATOM 788 C CA . GLY A 1 128 ? 1.957 57.404 11.612 1.00 14.66 99 GLY A CA 1
ATOM 789 C C . GLY A 1 128 ? 2.928 57.030 10.481 1.00 15.33 99 GLY A C 1
ATOM 790 O O . GLY A 1 128 ? 2.524 56.409 9.493 1.00 16.42 99 GLY A O 1
ATOM 791 N N . LEU A 1 129 ? 4.197 57.387 10.633 1.00 14.89 100 LEU A N 1
ATOM 792 C CA . LEU A 1 129 ? 5.174 57.106 9.616 1.00 15.54 100 LEU A CA 1
ATOM 793 C C . LEU A 1 129 ? 6.499 56.744 10.246 1.00 15.34 100 LEU A C 1
ATOM 794 O O . LEU A 1 129 ? 6.902 57.334 11.250 1.00 16.18 100 LEU A O 1
ATOM 799 N N . ALA A 1 130 ? 7.199 55.763 9.689 1.00 15.22 101 ALA A N 1
ATOM 800 C CA . ALA A 1 130 ? 8.539 55.449 10.173 1.00 14.36 101 ALA A CA 1
ATOM 801 C C . ALA A 1 130 ? 9.362 54.922 9.012 1.00 13.87 101 ALA A C 1
ATOM 802 O O . ALA A 1 130 ? 8.816 54.372 8.046 1.00 14.28 101 ALA A O 1
ATOM 804 N N . ILE A 1 131 ? 10.667 55.118 9.099 1.00 14.21 102 ILE A N 1
ATOM 805 C CA . ILE A 1 131 ? 11.569 54.587 8.092 1.00 13.75 102 ILE A CA 1
ATOM 806 C C . ILE A 1 131 ? 12.693 53.903 8.856 1.00 13.93 102 ILE A C 1
ATOM 807 O O . ILE A 1 131 ? 13.306 54.506 9.761 1.00 14.14 102 ILE A O 1
ATOM 812 N N . ALA A 1 132 ? 12.970 52.648 8.503 1.00 14.07 103 ALA A N 1
ATOM 813 C CA . ALA A 1 132 ? 14.052 51.871 9.118 1.00 12.42 103 ALA A CA 1
ATOM 814 C C . ALA A 1 132 ? 15.054 51.475 8.036 1.00 13.08 103 ALA A C 1
ATOM 815 O O . ALA A 1 132 ? 14.685 51.234 6.864 1.00 13.80 103 ALA A O 1
ATOM 817 N N . LYS A 1 133 ? 16.315 51.398 8.446 1.00 12.98 104 LYS A N 1
ATOM 818 C CA . LYS A 1 133 ? 17.408 51.027 7.557 1.00 13.44 104 LYS A CA 1
ATOM 819 C C . LYS A 1 133 ? 18.256 49.987 8.249 1.00 13.89 104 LYS A C 1
ATOM 820 O O . LYS A 1 133 ? 18.505 50.085 9.454 1.00 15.63 104 LYS A O 1
ATOM 826 N N . ALA A 1 134 ? 18.693 48.979 7.507 1.00 13.10 105 ALA A N 1
ATOM 827 C CA . ALA A 1 134 ? 19.553 47.967 8.086 1.00 12.66 105 ALA A CA 1
ATOM 828 C C . ALA A 1 134 ? 20.662 47.559 7.139 1.00 11.84 105 ALA A C 1
ATOM 829 O O . ALA A 1 134 ? 20.504 47.571 5.920 1.00 14.21 105 ALA A O 1
ATOM 831 N N . GLU A 1 135 ? 21.804 47.191 7.715 1.00 14.31 106 GLU A N 1
ATOM 832 C CA . GLU A 1 135 ? 22.922 46.701 6.919 1.00 15.60 106 GLU A CA 1
ATOM 833 C C . GLU A 1 135 ? 23.279 45.372 7.553 1.00 14.97 106 GLU A C 1
ATOM 834 O O . GLU A 1 135 ? 23.390 45.271 8.784 1.00 16.20 106 GLU A O 1
ATOM 840 N N . ILE A 1 136 ? 23.434 44.343 6.722 1.00 14.26 107 ILE A N 1
ATOM 841 C CA . ILE A 1 136 ? 23.719 43.031 7.246 1.00 14.88 107 ILE A CA 1
ATOM 842 C C . ILE A 1 136 ? 25.013 42.538 6.654 1.00 14.03 107 ILE A C 1
ATOM 843 O O . ILE A 1 136 ? 25.188 42.505 5.431 1.00 15.53 107 ILE A O 1
ATOM 848 N N . SER A 1 137 ? 25.957 42.202 7.542 1.00 16.03 108 SER A N 1
ATOM 849 C CA . SER A 1 137 ? 27.247 41.688 7.101 1.00 16.12 108 SER A CA 1
ATOM 850 C C . SER A 1 137 ? 27.435 40.327 7.746 1.00 16.84 108 SER A C 1
ATOM 851 O O . SER A 1 137 ? 26.678 39.938 8.634 1.00 17.24 108 SER A O 1
ATOM 854 N N . LEU A 1 138 ? 28.463 39.611 7.306 1.00 16.97 109 LEU A N 1
ATOM 855 C CA . LEU A 1 138 ? 28.728 38.286 7.802 1.00 18.66 109 LEU A CA 1
ATOM 856 C C . LEU A 1 138 ? 30.209 38.089 8.118 1.00 21.11 109 LEU A C 1
ATOM 857 O O . LEU A 1 138 ? 31.093 38.513 7.347 1.00 22.26 109 LEU A O 1
ATOM 862 N N . LYS A 1 139 ? 30.465 37.484 9.272 1.00 21.48 110 LYS A N 1
ATOM 863 C CA . LYS A 1 139 ? 31.831 37.166 9.664 1.00 24.78 110 LYS A CA 1
ATOM 864 C C . LYS A 1 139 ? 31.711 35.800 10.297 1.00 24.23 110 LYS A C 1
ATOM 865 O O . LYS A 1 139 ? 31.009 35.614 11.281 1.00 22.82 110 LYS A O 1
ATOM 871 N N . GLY A 1 140 ? 32.360 34.829 9.667 1.00 25.18 111 GLY A N 1
ATOM 872 C CA . GLY A 1 140 ? 32.299 33.473 10.173 1.00 25.33 111 GLY A CA 1
ATOM 873 C C . GLY A 1 140 ? 30.894 32.921 10.028 1.00 25.32 111 GLY A C 1
ATOM 874 O O . GLY A 1 140 ? 30.357 32.821 8.927 1.00 26.70 111 GLY A O 1
ATOM 875 N N . ASN A 1 141 ? 30.297 32.569 11.156 1.00 23.60 112 ASN A N 1
ATOM 876 C CA . ASN A 1 141 ? 28.960 32.007 11.181 1.00 22.51 112 ASN A CA 1
ATOM 877 C C . ASN A 1 141 ? 27.968 32.980 11.817 1.00 20.42 112 ASN A C 1
ATOM 878 O O . ASN A 1 141 ? 26.864 32.592 12.196 1.00 19.34 112 ASN A O 1
ATOM 883 N N . CYS A 1 142 ? 28.362 34.247 11.883 1.00 19.81 113 CYS A N 1
ATOM 884 C CA . CYS A 1 142 ? 27.571 35.269 12.544 1.00 20.35 113 CYS A CA 1
ATOM 885 C C . CYS A 1 142 ? 27.117 36.434 11.673 1.00 18.78 113 CYS A C 1
ATOM 886 O O . CYS A 1 142 ? 27.940 37.122 11.075 1.00 19.50 113 CYS A O 1
ATOM 889 N N . PHE A 1 143 ? 25.806 36.640 11.590 1.00 17.68 114 PHE A N 1
ATOM 890 C CA . PHE A 1 143 ? 25.270 37.798 10.852 1.00 16.02 114 PHE A CA 1
ATOM 891 C C . PHE A 1 143 ? 25.320 38.993 11.793 1.00 16.26 114 PHE A C 1
ATOM 892 O O . PHE A 1 143 ? 24.780 38.928 12.912 1.00 17.21 114 PHE A O 1
ATOM 900 N N . GLU A 1 144 ? 25.936 40.082 11.343 1.00 15.62 115 GLU A N 1
ATOM 901 C CA . GLU A 1 144 ? 25.976 41.306 12.120 1.00 17.73 115 GLU A CA 1
ATOM 902 C C . GLU A 1 144 ? 24.904 42.192 11.482 1.00 15.45 115 GLU A C 1
ATOM 903 O O . GLU A 1 144 ? 24.982 42.516 10.301 1.00 15.84 115 GLU A O 1
ATOM 909 N N . HIS A 1 145 ? 23.929 42.597 12.292 1.00 14.58 116 HIS A N 1
ATOM 910 C CA . HIS A 1 145 ? 22.807 43.395 11.836 1.00 14.13 116 HIS A CA 1
ATOM 911 C C . HIS A 1 145 ? 22.826 44.743 12.559 1.00 14.06 116 HIS A C 1
ATOM 912 O O . HIS A 1 145 ? 22.707 44.789 13.781 1.00 13.83 116 HIS A O 1
ATOM 919 N N . LYS A 1 146 ? 22.992 45.827 11.799 1.00 13.11 117 LYS A N 1
ATOM 920 C CA . LYS A 1 146 ? 23.034 47.175 12.381 1.00 14.79 117 LYS A CA 1
ATOM 921 C C . LYS A 1 146 ? 21.896 47.943 11.754 1.00 13.80 117 LYS A C 1
ATOM 922 O O . LYS A 1 146 ? 21.785 47.993 10.521 1.00 15.59 117 LYS A O 1
ATOM 928 N N . SER A 1 147 ? 21.050 48.542 12.576 1.00 13.19 118 SER A N 1
ATOM 929 C CA . SER A 1 147 ? 19.892 49.258 12.065 1.00 13.03 118 SER A CA 1
ATOM 930 C C . SER A 1 147 ? 19.624 50.572 12.756 1.00 13.54 118 SER A C 1
ATOM 931 O O . SER A 1 147 ? 20.133 50.831 13.856 1.00 14.22 118 SER A O 1
ATOM 934 N N . THR A 1 148 ? 18.808 51.389 12.097 1.00 14.24 119 THR A N 1
ATOM 935 C CA . THR A 1 148 ? 18.343 52.654 12.640 1.00 15.48 119 THR A CA 1
ATOM 936 C C . THR A 1 148 ? 16.896 52.815 12.225 1.00 15.02 119 THR A C 1
ATOM 937 O O . THR A 1 148 ? 16.435 52.236 11.236 1.00 14.66 119 THR A O 1
ATOM 941 N N . ILE A 1 149 ? 16.153 53.576 12.999 1.00 14.55 120 ILE A N 1
ATOM 942 C CA . ILE A 1 149 ? 14.765 53.838 12.658 1.00 14.90 120 ILE A CA 1
ATOM 943 C C . ILE A 1 149 ? 14.376 55.201 13.209 1.00 16.05 120 ILE A C 1
ATOM 944 O O . ILE A 1 149 ? 14.870 55.614 14.267 1.00 16.48 120 ILE A O 1
ATOM 949 N N . GLU A 1 150 ? 13.565 55.918 12.443 1.00 15.70 121 GLU A N 1
ATOM 950 C CA . GLU A 1 150 ? 13.020 57.219 12.841 1.00 17.39 121 GLU A CA 1
ATOM 951 C C . GLU A 1 150 ? 11.517 57.113 12.606 1.00 16.81 121 GLU A C 1
ATOM 952 O O . GLU A 1 150 ? 11.090 56.636 11.543 1.00 16.97 121 GLU A O 1
ATOM 958 N N . GLY A 1 151 ? 10.707 57.516 13.584 1.00 16.66 122 GLY A N 1
ATOM 959 C CA . GLY A 1 151 ? 9.262 57.441 13.429 1.00 16.83 122 GLY A CA 1
ATOM 960 C C . GLY A 1 151 ? 8.547 58.608 14.101 1.00 16.82 122 GLY A C 1
ATOM 961 O O . GLY A 1 151 ? 9.035 59.164 15.070 1.00 16.20 122 GLY A O 1
ATOM 962 N N . THR A 1 152 ? 7.404 58.960 13.559 1.00 16.51 123 THR A N 1
ATOM 963 C CA . THR A 1 152 ? 6.570 60.031 14.087 1.00 17.65 123 THR A CA 1
ATOM 964 C C . THR A 1 152 ? 5.152 59.505 14.063 1.00 17.31 123 THR A C 1
ATOM 965 O O . THR A 1 152 ? 4.694 58.959 13.051 1.00 18.30 123 THR A O 1
ATOM 969 N N . PHE A 1 153 ? 4.464 59.660 15.191 1.00 16.50 124 PHE A N 1
ATOM 970 C CA . PHE A 1 153 ? 3.099 59.149 15.347 1.00 17.58 124 PHE A CA 1
ATOM 971 C C . PHE A 1 153 ? 2.189 60.117 16.090 1.00 17.89 124 PHE A C 1
ATOM 972 O O . PHE A 1 153 ? 2.668 60.860 16.940 1.00 19.16 124 PHE A O 1
ATOM 980 N N . PRO A 1 154 ? 0.883 60.122 15.764 1.00 18.63 125 PRO A N 1
ATOM 981 C CA . PRO A 1 154 ? -0.008 61.027 16.507 1.00 18.20 125 PRO A CA 1
ATOM 982 C C . PRO A 1 154 ? -0.103 60.462 17.919 1.00 20.03 125 PRO A C 1
ATOM 983 O O . PRO A 1 154 ? 0.102 59.260 18.125 1.00 18.67 125 PRO A O 1
ATOM 987 N N . ASP A 1 155 ? -0.416 61.301 18.904 1.00 20.16 126 ASP A N 1
ATOM 988 C CA . ASP A 1 155 ? -0.515 60.812 20.279 1.00 21.40 126 ASP A CA 1
ATOM 989 C C . ASP A 1 155 ? -1.524 59.672 20.492 1.00 19.47 126 ASP A C 1
ATOM 990 O O . ASP A 1 155 ? -1.353 58.847 21.392 1.00 20.63 126 ASP A O 1
ATOM 995 N N . SER A 1 156 ? -2.553 59.637 19.668 1.00 19.43 127 SER A N 1
ATOM 996 C CA . SER A 1 156 ? -3.612 58.640 19.753 1.00 18.88 127 SER A CA 1
ATOM 997 C C . SER A 1 156 ? -3.224 57.289 19.126 1.00 17.44 127 SER A C 1
ATOM 998 O O . SER A 1 156 ? -3.949 56.312 19.270 1.00 18.28 127 SER A O 1
ATOM 1001 N N . SER A 1 157 ? -2.100 57.243 18.424 1.00 15.45 128 SER A N 1
ATOM 1002 C CA . SER A 1 157 ? -1.674 55.995 17.754 1.00 15.38 128 SER A CA 1
ATOM 1003 C C . SER A 1 157 ? -1.480 54.856 18.741 1.00 15.20 128 SER A C 1
ATOM 1004 O O . SER A 1 157 ? -0.910 55.045 19.808 1.00 15.21 128 SER A O 1
ATOM 1007 N N . PRO A 1 158 ? -1.947 53.638 18.390 1.00 14.25 129 PRO A N 1
ATOM 1008 C CA . PRO A 1 158 ? -1.774 52.499 19.291 1.00 14.44 129 PRO A CA 1
ATOM 1009 C C . PRO A 1 158 ? -0.287 52.144 19.339 1.00 14.11 129 PRO A C 1
ATOM 1010 O O . PRO A 1 158 ? 0.163 51.438 20.241 1.00 13.61 129 PRO A O 1
ATOM 1014 N N . ILE A 1 159 ? 0.500 52.627 18.357 1.00 14.34 130 ILE A N 1
ATOM 1015 C CA . ILE A 1 159 ? 1.949 52.405 18.433 1.00 13.98 130 ILE A CA 1
ATOM 1016 C C . ILE A 1 159 ? 2.497 53.379 19.493 1.00 13.94 130 ILE A C 1
ATOM 1017 O O . ILE A 1 159 ? 3.251 53.011 20.389 1.00 14.35 130 ILE A O 1
ATOM 1022 N N . ALA A 1 160 ? 2.098 54.640 19.413 1.00 15.20 131 ALA A N 1
ATOM 1023 C CA . ALA A 1 160 ? 2.589 55.606 20.387 1.00 14.94 131 ALA A CA 1
ATOM 1024 C C . ALA A 1 160 ? 2.182 55.248 21.805 1.00 15.78 131 ALA A C 1
ATOM 1025 O O . ALA A 1 160 ? 2.926 55.505 22.740 1.00 16.95 131 ALA A O 1
ATOM 1027 N N . GLN A 1 161 ? 0.979 54.686 21.960 1.00 15.58 132 GLN A N 1
ATOM 1028 C CA . GLN A 1 161 ? 0.477 54.332 23.288 1.00 15.79 132 GLN A CA 1
ATOM 1029 C C . GLN A 1 161 ? 0.925 52.964 23.763 1.00 16.09 132 GLN A C 1
ATOM 1030 O O . GLN A 1 161 ? 0.522 52.521 24.840 1.00 16.30 132 GLN A O 1
ATOM 1036 N N . ASN A 1 162 ? 1.752 52.305 22.969 1.00 14.26 133 ASN A N 1
ATOM 1037 C CA . ASN A 1 162 ? 2.265 50.982 23.329 1.00 13.67 133 ASN A CA 1
ATOM 1038 C C . ASN A 1 162 ? 1.123 50.028 23.637 1.00 13.82 133 ASN A C 1
ATOM 1039 O O . ASN A 1 162 ? 1.111 49.359 24.690 1.00 14.90 133 ASN A O 1
ATOM 1044 N N . LYS A 1 163 ? 0.151 49.954 22.726 1.00 13.18 134 LYS A N 1
ATOM 1045 C CA . LYS A 1 163 ? -0.982 49.068 22.970 1.00 12.52 134 LYS A CA 1
ATOM 1046 C C . LYS A 1 163 ? -1.375 48.156 21.811 1.00 12.19 134 LYS A C 1
ATOM 1047 O O . LYS A 1 163 ? -2.544 47.737 21.697 1.00 13.40 134 LYS A O 1
ATOM 1053 N N . THR A 1 164 ? -0.413 47.845 20.938 1.00 12.76 135 THR A N 1
ATOM 1054 C CA . THR A 1 164 ? -0.703 46.869 19.882 1.00 12.08 135 THR A CA 1
ATOM 1055 C C . THR A 1 164 ? -0.320 45.507 20.466 1.00 12.42 135 THR A C 1
ATOM 1056 O O . THR A 1 164 ? 0.506 45.416 21.394 1.00 14.42 135 THR A O 1
ATOM 1060 N N . LEU A 1 165 ? -0.921 44.449 19.916 1.00 12.63 136 LEU A N 1
ATOM 1061 C CA . LEU A 1 165 ? -0.763 43.105 20.448 1.00 13.80 136 LEU A CA 1
ATOM 1062 C C . LEU A 1 165 ? -0.183 42.124 19.438 1.00 13.36 136 LEU A C 1
ATOM 1063 O O . LEU A 1 165 ? -0.590 40.951 19.368 1.00 15.07 136 LEU A O 1
ATOM 1068 N N . GLY A 1 166 ? 0.781 42.611 18.660 1.00 12.82 137 GLY A N 1
ATOM 1069 C CA . GLY A 1 166 ? 1.428 41.782 17.661 1.00 13.03 137 GLY A CA 1
ATOM 1070 C C . GLY A 1 166 ? 0.905 41.930 16.246 1.00 12.74 137 GLY A C 1
ATOM 1071 O O . GLY A 1 166 ? -0.185 42.456 16.002 1.00 12.54 137 GLY A O 1
ATOM 1072 N N . TRP A 1 167 ? 1.719 41.456 15.317 1.00 11.95 138 TRP A N 1
ATOM 1073 C CA . TRP A 1 167 ? 1.366 41.471 13.900 1.00 12.37 138 TRP A CA 1
ATOM 1074 C C . TRP A 1 167 ? 0.632 40.192 13.541 1.00 12.79 138 TRP A C 1
ATOM 1075 O O . TRP A 1 167 ? 0.975 39.118 14.037 1.00 13.75 138 TRP A O 1
ATOM 1086 N N . GLU A 1 168 ? -0.353 40.296 12.654 1.00 12.65 139 GLU A N 1
ATOM 1087 C CA . GLU A 1 168 ? -1.003 39.087 12.153 1.00 12.46 139 GLU A CA 1
ATOM 1088 C C . GLU A 1 168 ? -0.020 38.443 11.160 1.00 12.95 139 GLU A C 1
ATOM 1089 O O . GLU A 1 168 ? 0.885 39.086 10.645 1.00 13.55 139 GLU A O 1
ATOM 1095 N N . PRO A 1 169 ? -0.190 37.144 10.862 1.00 12.80 140 PRO A N 1
ATOM 1096 C CA . PRO A 1 169 ? 0.687 36.505 9.863 1.00 13.37 140 PRO A CA 1
ATOM 1097 C C . PRO A 1 169 ? 0.384 37.304 8.581 1.00 13.46 140 PRO A C 1
ATOM 1098 O O . PRO A 1 169 ? -0.776 37.721 8.336 1.00 13.62 140 PRO A O 1
ATOM 1102 N N . SER A 1 170 ? 1.399 37.463 7.734 1.00 12.55 141 SER A N 1
ATOM 1103 C CA . SER A 1 170 ? 1.274 38.281 6.540 1.00 12.21 141 SER A CA 1
ATOM 1104 C C . SER A 1 170 ? 1.829 37.643 5.280 1.00 12.21 141 SER A C 1
ATOM 1105 O O . SER A 1 170 ? 2.500 36.595 5.343 1.00 12.59 141 SER A O 1
ATOM 1108 N N . THR A 1 171 ? 1.546 38.266 4.135 1.00 12.00 142 THR A N 1
ATOM 1109 C CA . THR A 1 171 ? 2.117 37.815 2.877 1.00 11.55 142 THR A CA 1
ATOM 1110 C C . THR A 1 171 ? 2.770 39.037 2.243 1.00 13.45 142 THR A C 1
ATOM 1111 O O . THR A 1 171 ? 2.118 40.073 2.023 1.00 15.56 142 THR A O 1
ATOM 1115 N N . GLU A 1 172 ? 4.079 38.936 2.023 1.00 12.34 143 GLU A N 1
ATOM 1116 C CA . GLU A 1 172 ? 4.828 40.002 1.390 1.00 11.77 143 GLU A CA 1
ATOM 1117 C C . GLU A 1 172 ? 4.997 39.702 -0.098 1.00 12.32 143 GLU A C 1
ATOM 1118 O O . GLU A 1 172 ? 5.468 38.622 -0.477 1.00 13.56 143 GLU A O 1
ATOM 1124 N N . LYS A 1 173 ? 4.596 40.640 -0.958 1.00 11.27 144 LYS A N 1
ATOM 1125 C CA . LYS A 1 173 ? 4.763 40.453 -2.411 1.00 11.24 144 LYS A CA 1
ATOM 1126 C C . LYS A 1 173 ? 6.214 40.827 -2.758 1.00 11.43 144 LYS A C 1
ATOM 1127 O O . LYS A 1 173 ? 6.656 41.934 -2.420 1.00 11.99 144 LYS A O 1
ATOM 1133 N N . MET A 1 174 ? 6.911 39.918 -3.444 1.00 10.97 145 MET A N 1
ATOM 1134 C CA . MET A 1 174 ? 8.297 40.147 -3.832 1.00 10.57 145 MET A CA 1
ATOM 1135 C C . MET A 1 174 ? 8.422 40.331 -5.321 1.00 11.61 145 MET A C 1
ATOM 1136 O O . MET A 1 174 ? 7.922 39.517 -6.098 1.00 12.89 145 MET A O 1
ATOM 1141 N N . THR A 1 175 ? 9.078 41.411 -5.723 1.00 10.83 146 THR A N 1
ATOM 1142 C CA . THR A 1 175 ? 9.352 41.652 -7.143 1.00 11.81 146 THR A CA 1
ATOM 1143 C C . THR A 1 175 ? 10.812 42.068 -7.284 1.00 11.86 146 THR A C 1
ATOM 1144 O O . THR A 1 175 ? 11.484 42.374 -6.288 1.00 11.74 146 THR A O 1
ATOM 1148 N N . VAL A 1 176 ? 11.313 42.047 -8.516 1.00 12.96 147 VAL A N 1
ATOM 1149 C CA . VAL A 1 176 ? 12.687 42.475 -8.811 1.00 13.47 147 VAL A CA 1
ATOM 1150 C C . VAL A 1 176 ? 12.625 43.812 -9.546 1.00 14.06 147 VAL A C 1
ATOM 1151 O O . VAL A 1 176 ? 11.796 43.997 -10.431 1.00 13.89 147 VAL A O 1
ATOM 1155 N N . ARG A 1 177 ? 13.488 44.741 -9.161 1.00 14.40 148 ARG A N 1
ATOM 1156 C CA . ARG A 1 177 ? 13.539 46.043 -9.815 1.00 16.52 148 ARG A CA 1
ATOM 1157 C C . ARG A 1 177 ? 15.010 46.465 -9.840 1.00 15.68 148 ARG A C 1
ATOM 1158 O O . ARG A 1 177 ? 15.631 46.696 -8.806 1.00 16.44 148 ARG A O 1
ATOM 1166 N N . ASP A 1 178 ? 15.569 46.512 -11.038 1.00 15.06 149 ASP A N 1
ATOM 1167 C CA . ASP A 1 178 ? 16.951 46.931 -11.219 1.00 17.57 149 ASP A CA 1
ATOM 1168 C C . ASP A 1 178 ? 17.983 46.259 -10.307 1.00 17.39 149 ASP A C 1
ATOM 1169 O O . ASP A 1 178 ? 18.824 46.937 -9.710 1.00 20.84 149 ASP A O 1
ATOM 1174 N N . GLY A 1 179 ? 17.907 44.935 -10.203 1.00 16.90 150 GLY A N 1
ATOM 1175 C CA . GLY A 1 179 ? 18.889 44.205 -9.411 1.00 15.65 150 GLY A CA 1
ATOM 1176 C C . GLY A 1 179 ? 18.652 44.165 -7.923 1.00 15.73 150 GLY A C 1
ATOM 1177 O O . GLY A 1 179 ? 19.493 43.634 -7.193 1.00 15.42 150 GLY A O 1
ATOM 1178 N N . SER A 1 180 ? 17.533 44.737 -7.488 1.00 14.40 151 SER A N 1
ATOM 1179 C CA . SER A 1 180 ? 17.122 44.759 -6.080 1.00 14.17 151 SER A CA 1
ATOM 1180 C C . SER A 1 180 ? 15.837 44.016 -5.930 1.00 13.38 151 SER A C 1
ATOM 1181 O O . SER A 1 180 ? 15.096 43.850 -6.893 1.00 14.20 151 SER A O 1
ATOM 1184 N N . MET A 1 181 ? 15.573 43.554 -4.713 1.00 12.54 152 MET A N 1
ATOM 1185 C CA . MET A 1 181 ? 14.260 42.983 -4.444 1.00 13.80 152 MET A CA 1
ATOM 1186 C C . MET A 1 181 ? 13.408 44.108 -3.829 1.00 13.28 152 MET A C 1
ATOM 1187 O O . MET A 1 181 ? 13.893 44.972 -3.063 1.00 14.23 152 MET A O 1
ATOM 1192 N N . LYS A 1 182 ? 12.129 44.100 -4.160 1.00 12.56 153 LYS A N 1
ATOM 1193 C CA . LYS A 1 182 ? 11.159 45.028 -3.578 1.00 12.72 153 LYS A CA 1
ATOM 1194 C C . LYS A 1 182 ? 10.132 44.153 -2.867 1.00 12.36 153 LYS A C 1
ATOM 1195 O O . LYS A 1 182 ? 9.696 43.111 -3.391 1.00 13.61 153 LYS A O 1
ATOM 1201 N N . GLY A 1 183 ? 9.755 44.554 -1.667 1.00 11.34 154 GLY A N 1
ATOM 1202 C CA . GLY A 1 183 ? 8.744 43.815 -0.921 1.00 12.26 154 GLY A CA 1
ATOM 1203 C C . GLY A 1 183 ? 7.606 44.730 -0.506 1.00 11.84 154 GLY A C 1
ATOM 1204 O O . GLY A 1 183 ? 7.863 45.822 0.005 1.00 12.71 154 GLY A O 1
ATOM 1205 N N . ASP A 1 184 ? 6.369 44.288 -0.724 1.00 11.35 155 ASP A N 1
ATOM 1206 C CA . ASP A 1 184 ? 5.180 45.066 -0.337 1.00 10.44 155 ASP A CA 1
ATOM 1207 C C . ASP A 1 184 ? 4.330 44.206 0.560 1.00 11.58 155 ASP A C 1
ATOM 1208 O O . ASP A 1 184 ? 3.921 43.110 0.165 1.00 13.06 155 ASP A O 1
ATOM 1213 N N . ASP A 1 185 ? 4.070 44.676 1.779 1.00 11.58 156 ASP A N 1
ATOM 1214 C CA . ASP A 1 185 ? 3.265 43.911 2.727 1.00 11.75 156 ASP A CA 1
ATOM 1215 C C . ASP A 1 185 ? 2.193 44.790 3.330 1.00 13.94 156 ASP A C 1
ATOM 1216 O O . ASP A 1 185 ? 2.479 45.916 3.743 1.00 14.04 156 ASP A O 1
ATOM 1221 N N . ALA A 1 186 ? 0.950 44.312 3.330 1.00 12.49 157 ALA A N 1
ATOM 1222 C CA . ALA A 1 186 ? -0.151 45.048 3.962 1.00 12.40 157 ALA A CA 1
ATOM 1223 C C . ALA A 1 186 ? -0.193 44.373 5.336 1.00 13.99 157 ALA A C 1
ATOM 1224 O O . ALA A 1 186 ? -0.825 43.342 5.505 1.00 13.07 157 ALA A O 1
ATOM 1226 N N . ALA A 1 187 ? 0.550 44.942 6.284 1.00 12.76 158 ALA A N 1
ATOM 1227 C CA . ALA A 1 187 ? 0.670 44.385 7.620 1.00 12.49 158 ALA A CA 1
ATOM 1228 C C . ALA A 1 187 ? -0.441 44.889 8.537 1.00 12.37 158 ALA A C 1
ATOM 1229 O O . ALA A 1 187 ? -0.966 46.000 8.356 1.00 13.13 158 ALA A O 1
ATOM 1231 N N . TYR A 1 188 ? -0.841 44.054 9.499 1.00 12.62 159 TYR A N 1
ATOM 1232 C CA . TYR A 1 188 ? -1.894 44.454 10.414 1.00 11.21 159 TYR A CA 1
ATOM 1233 C C . TYR A 1 188 ? -1.553 44.131 11.843 1.00 11.85 159 TYR A C 1
ATOM 1234 O O . TYR A 1 188 ? -1.077 43.032 12.154 1.00 12.99 159 TYR A O 1
ATOM 1243 N N . LEU A 1 189 ? -1.797 45.115 12.701 1.00 12.44 160 LEU A N 1
ATOM 1244 C CA . LEU A 1 189 ? -1.578 44.972 14.137 1.00 13.00 160 LEU A CA 1
ATOM 1245 C C . LEU A 1 189 ? -2.897 44.610 14.809 1.00 14.17 160 LEU A C 1
ATOM 1246 O O . LEU A 1 189 ? -3.968 45.149 14.447 1.00 14.21 160 LEU A O 1
ATOM 1251 N N . LYS A 1 190 ? -2.828 43.720 15.797 1.00 14.13 161 LYS A N 1
ATOM 1252 C CA . LYS A 1 190 ? -4.007 43.320 16.584 1.00 13.60 161 LYS A CA 1
ATOM 1253 C C . LYS A 1 190 ? -4.167 44.349 17.713 1.00 13.41 161 LYS A C 1
ATOM 1254 O O . LYS A 1 190 ? -3.165 44.819 18.285 1.00 14.87 161 LYS A O 1
ATOM 1260 N N . LEU A 1 191 ? -5.405 44.745 17.983 1.00 14.11 162 LEU A N 1
ATOM 1261 C CA . LEU A 1 191 ? -5.689 45.763 18.996 1.00 13.29 162 LEU A CA 1
ATOM 1262 C C . LEU A 1 191 ? -6.549 45.225 20.112 1.00 14.50 162 LEU A C 1
ATOM 1263 O O . LEU A 1 191 ? -7.247 44.223 19.957 1.00 14.81 162 LEU A O 1
ATOM 1268 N N . VAL A 1 192 ? -6.532 45.931 21.223 1.00 15.14 163 VAL A N 1
ATOM 1269 C CA . VAL A 1 192 ? -7.401 45.548 22.337 1.00 15.16 163 VAL A CA 1
ATOM 1270 C C . VAL A 1 192 ? -8.837 45.744 21.812 1.00 16.95 163 VAL A C 1
ATOM 1271 O O . VAL A 1 192 ? -9.157 46.787 21.217 1.00 17.33 163 VAL A O 1
ATOM 1275 N N . GLY A 1 193 ? -9.711 44.754 22.007 1.00 15.41 164 GLY A N 1
ATOM 1276 C CA . GLY A 1 193 ? -11.076 44.878 21.529 1.00 15.14 164 GLY A CA 1
ATOM 1277 C C . GLY A 1 193 ? -11.292 44.057 20.265 1.00 16.02 164 GLY A C 1
ATOM 1278 O O . GLY A 1 193 ? -12.409 43.985 19.763 1.00 17.50 164 GLY A O 1
ATOM 1279 N N . GLY A 1 194 ? -10.215 43.473 19.722 1.00 15.74 165 GLY A N 1
ATOM 1280 C CA . GLY A 1 194 ? -10.386 42.627 18.558 1.00 16.88 165 GLY A CA 1
ATOM 1281 C C . GLY A 1 194 ? -10.213 43.286 17.201 1.00 17.20 165 GLY A C 1
ATOM 1282 O O . GLY A 1 194 ? -10.227 42.595 16.175 1.00 19.48 165 GLY A O 1
ATOM 1283 N N . GLY A 1 195 ? -10.062 44.605 17.183 1.00 16.31 166 GLY A N 1
ATOM 1284 C CA . GLY A 1 195 ? -9.895 45.281 15.907 1.00 15.05 166 GLY A CA 1
ATOM 1285 C C . GLY A 1 195 ? -8.473 45.172 15.385 1.00 14.62 166 GLY A C 1
ATOM 1286 O O . GLY A 1 195 ? -7.608 44.474 15.955 1.00 14.45 166 GLY A O 1
ATOM 1287 N N . ASN A 1 196 ? -8.207 45.901 14.316 1.00 13.63 167 ASN A N 1
ATOM 1288 C CA . ASN A 1 196 ? -6.889 45.852 13.704 1.00 12.67 167 ASN A CA 1
ATOM 1289 C C . ASN A 1 196 ? -6.427 47.246 13.231 1.00 12.25 167 ASN A C 1
ATOM 1290 O O . ASN A 1 196 ? -7.236 48.195 13.153 1.00 13.58 167 ASN A O 1
ATOM 1295 N N . HIS A 1 197 ? -5.124 47.380 12.930 1.00 13.02 168 HIS A N 1
ATOM 1296 C CA . HIS A 1 197 ? -4.552 48.653 12.519 1.00 13.22 168 HIS A CA 1
ATOM 1297 C C . HIS A 1 197 ? -3.601 48.346 11.372 1.00 13.01 168 HIS A C 1
ATOM 1298 O O . HIS A 1 197 ? -2.679 47.551 11.528 1.00 12.05 168 HIS A O 1
ATOM 1305 N N . LYS A 1 198 ? -3.841 48.955 10.229 1.00 12.55 169 LYS A N 1
ATOM 1306 C CA . LYS A 1 198 ? -3.024 48.693 9.041 1.00 12.22 169 LYS A CA 1
ATOM 1307 C C . LYS A 1 198 ? -1.728 49.469 8.985 1.00 11.99 169 LYS A C 1
ATOM 1308 O O . LYS A 1 198 ? -1.666 50.654 9.365 1.00 13.44 169 LYS A O 1
ATOM 1314 N N . CYS A 1 199 ? -0.693 48.796 8.499 1.00 12.80 170 CYS A N 1
ATOM 1315 C CA . CYS A 1 199 ? 0.567 49.445 8.270 1.00 12.15 170 CYS A CA 1
ATOM 1316 C C . CYS A 1 199 ? 1.122 48.878 6.973 1.00 12.63 170 CYS A C 1
ATOM 1317 O O . CYS A 1 199 ? 1.329 47.681 6.878 1.00 13.43 170 CYS A O 1
ATOM 1320 N N . TYR A 1 200 ? 1.362 49.723 5.975 1.00 11.83 171 TYR A N 1
ATOM 1321 C CA . TYR A 1 200 ? 2.005 49.253 4.760 1.00 12.87 171 TYR A CA 1
ATOM 1322 C C . TYR A 1 200 ? 3.511 49.186 4.971 1.00 14.31 171 TYR A C 1
ATOM 1323 O O . TYR A 1 200 ? 4.102 50.131 5.506 1.00 15.42 171 TYR A O 1
ATOM 1332 N N . PHE A 1 201 ? 4.128 48.061 4.598 1.00 12.68 172 PHE A N 1
ATOM 1333 C CA . PHE A 1 201 ? 5.601 47.965 4.607 1.00 12.58 172 PHE A CA 1
ATOM 1334 C C . PHE A 1 201 ? 6.030 48.055 3.132 1.00 11.52 172 PHE A C 1
ATOM 1335 O O . PHE A 1 201 ? 5.557 47.267 2.295 1.00 12.88 172 PHE A O 1
ATOM 1343 N N . THR A 1 202 ? 6.910 48.989 2.815 1.00 11.60 173 THR A N 1
ATOM 1344 C CA . THR A 1 202 ? 7.456 49.129 1.457 1.00 12.38 173 THR A CA 1
ATOM 1345 C C . THR A 1 202 ? 8.959 49.016 1.646 1.00 12.56 173 THR A C 1
ATOM 1346 O O . THR A 1 202 ? 9.595 49.919 2.226 1.00 12.70 173 THR A O 1
ATOM 1350 N N . THR A 1 203 ? 9.546 47.915 1.154 1.00 11.76 174 THR A N 1
ATOM 1351 C CA . THR A 1 203 ? 10.954 47.656 1.406 1.00 12.58 174 THR A CA 1
ATOM 1352 C C . THR A 1 203 ? 11.763 47.426 0.153 1.00 12.86 174 THR A C 1
ATOM 1353 O O . THR A 1 203 ? 11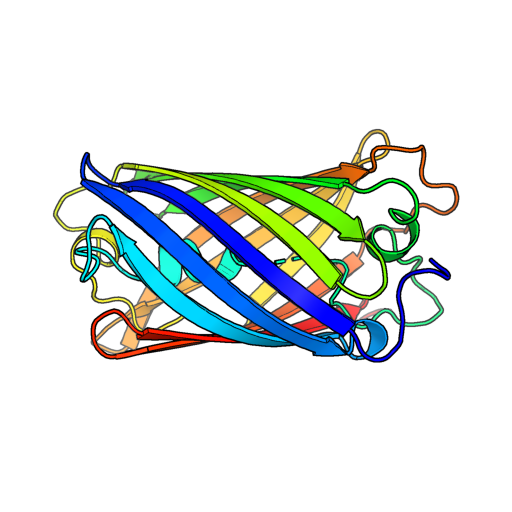.290 46.833 -0.809 1.00 13.75 174 THR A O 1
ATOM 1357 N N . THR A 1 204 ? 12.994 47.924 0.159 1.00 13.22 175 THR A N 1
ATOM 1358 C CA . THR A 1 204 ? 13.930 47.666 -0.952 1.00 12.71 175 THR A CA 1
ATOM 1359 C C . THR A 1 204 ? 15.099 46.909 -0.298 1.00 12.28 175 THR A C 1
ATOM 1360 O O . THR A 1 204 ? 15.628 47.371 0.706 1.00 13.75 175 THR A O 1
ATOM 1364 N N . TYR A 1 205 ? 15.478 45.757 -0.868 1.00 11.58 176 TYR A N 1
ATOM 1365 C CA . TYR A 1 205 ? 16.576 44.919 -0.360 1.00 12.24 176 TYR A CA 1
ATOM 1366 C C . TYR A 1 205 ? 17.599 44.875 -1.487 1.00 13.74 176 TYR A C 1
ATOM 1367 O O . TYR A 1 205 ? 17.282 44.445 -2.604 1.00 13.43 176 TYR A O 1
ATOM 1376 N N . THR A 1 206 ? 18.832 45.262 -1.182 1.00 12.17 177 THR A N 1
ATOM 1377 C CA . THR A 1 206 ? 19.828 45.373 -2.216 1.00 12.93 177 THR A CA 1
ATOM 1378 C C . THR A 1 206 ? 21.182 44.790 -1.892 1.00 13.69 177 THR A C 1
ATOM 1379 O O . THR A 1 206 ? 21.846 45.223 -0.935 1.00 13.43 177 THR A O 1
ATOM 1383 N N . ALA A 1 207 ? 21.591 43.829 -2.721 1.00 13.81 178 ALA A N 1
ATOM 1384 C CA . ALA A 1 207 ? 22.914 43.194 -2.623 1.00 15.40 178 ALA A CA 1
ATOM 1385 C C . ALA A 1 207 ? 24.014 44.211 -2.890 1.00 14.32 178 ALA A C 1
ATOM 1386 O O . ALA A 1 207 ? 23.796 45.234 -3.552 1.00 16.09 178 ALA A O 1
ATOM 1388 N N . LYS A 1 208 ? 25.207 43.921 -2.374 1.00 13.91 179 LYS A N 1
ATOM 1389 C CA . LYS A 1 208 ? 26.395 44.759 -2.630 1.00 16.04 179 LYS A CA 1
ATOM 1390 C C . LYS A 1 208 ? 27.197 44.189 -3.813 1.00 16.84 179 LYS A C 1
ATOM 1391 O O . LYS A 1 208 ? 28.199 44.747 -4.216 1.00 19.67 179 LYS A O 1
ATOM 1397 N N . LYS A 1 209 ? 26.767 43.058 -4.352 1.00 17.03 180 LYS A N 1
ATOM 1398 C CA . LYS A 1 209 ? 27.416 42.438 -5.517 1.00 17.46 180 LYS A CA 1
ATOM 1399 C C . LYS A 1 209 ? 26.269 41.985 -6.417 1.00 16.78 180 LYS A C 1
ATOM 1400 O O . LYS A 1 209 ? 25.273 41.466 -5.919 1.00 17.15 180 LYS A O 1
ATOM 1406 N N . LYS A 1 210 ? 26.393 42.168 -7.725 1.00 16.39 181 LYS A N 1
ATOM 1407 C CA . LYS A 1 210 ? 25.344 41.741 -8.642 1.00 15.86 181 LYS A CA 1
ATOM 1408 C C . LYS A 1 210 ? 24.902 40.302 -8.383 1.00 17.61 181 LYS A C 1
ATOM 1409 O O . LYS A 1 210 ? 25.752 39.383 -8.290 1.00 16.59 181 LYS A O 1
ATOM 1415 N N . ILE A 1 211 ? 23.591 40.084 -8.253 1.00 15.81 182 ILE A N 1
ATOM 1416 C CA . ILE A 1 211 ? 23.083 38.733 -7.982 1.00 15.71 182 ILE A CA 1
ATOM 1417 C C . ILE A 1 211 ? 22.929 38.026 -9.308 1.00 17.53 182 ILE A C 1
ATOM 1418 O O . ILE A 1 211 ? 22.202 38.484 -10.179 1.00 18.33 182 ILE A O 1
ATOM 1423 N N . PRO A 1 212 ? 23.610 36.880 -9.470 1.00 18.41 183 PRO A N 1
ATOM 1424 C CA . PRO A 1 212 ? 23.488 36.207 -10.765 1.00 19.28 183 PRO A CA 1
ATOM 1425 C C . PRO A 1 212 ? 22.201 35.504 -11.121 1.00 18.90 183 PRO A C 1
ATOM 1426 O O . PRO A 1 212 ? 21.903 35.386 -12.306 1.00 20.33 183 PRO A O 1
ATOM 1430 N N . ASN A 1 213 ? 21.446 35.042 -10.128 1.00 17.42 184 ASN A N 1
ATOM 1431 C CA . ASN A 1 213 ? 20.200 34.308 -10.430 1.00 17.60 184 ASN A CA 1
ATOM 1432 C C . ASN A 1 213 ? 19.030 35.045 -9.790 1.00 16.13 184 ASN A C 1
ATOM 1433 O O . ASN A 1 213 ? 18.666 34.787 -8.626 1.00 16.21 184 ASN A O 1
ATOM 1438 N N . LEU A 1 214 ? 18.464 35.988 -10.536 1.00 15.65 185 LEU A N 1
ATOM 1439 C CA . LEU A 1 214 ? 17.337 36.764 -9.997 1.00 15.78 185 LEU A CA 1
ATOM 1440 C C . LEU A 1 214 ? 16.077 35.921 -10.030 1.00 16.15 185 LEU A C 1
ATOM 1441 O O . LEU A 1 214 ? 15.837 35.169 -10.976 1.00 17.67 185 LEU A O 1
ATOM 1446 N N . PRO A 1 215 ? 15.228 36.050 -9.006 1.00 14.74 186 PRO A N 1
ATOM 1447 C CA . PRO A 1 215 ? 13.997 35.241 -9.002 1.00 15.09 186 PRO A CA 1
ATOM 1448 C C . PRO A 1 215 ? 12.853 35.837 -9.804 1.00 14.27 186 PRO A C 1
ATOM 1449 O O . PRO A 1 215 ? 12.889 37.014 -10.149 1.00 15.39 186 PRO A O 1
ATOM 1453 N N . GLN A 1 216 ? 11.844 35.006 -10.065 1.00 14.80 187 GLN A N 1
ATOM 1454 C CA . GLN A 1 216 ? 10.587 35.504 -10.647 1.00 13.81 187 GLN A CA 1
ATOM 1455 C C . GLN A 1 216 ? 9.851 36.167 -9.452 1.00 13.39 187 GLN A C 1
ATOM 1456 O O . GLN A 1 216 ? 10.231 35.972 -8.287 1.00 14.16 187 GLN A O 1
ATOM 1462 N N . SER A 1 217 ? 8.845 36.986 -9.741 1.00 12.94 188 SER A N 1
ATOM 1463 C CA . SER A 1 217 ? 8.061 37.544 -8.651 1.00 12.82 188 SER A CA 1
ATOM 1464 C C . SER A 1 217 ? 7.473 36.414 -7.830 1.00 13.42 188 SER A C 1
ATOM 1465 O O . SER A 1 217 ? 7.121 35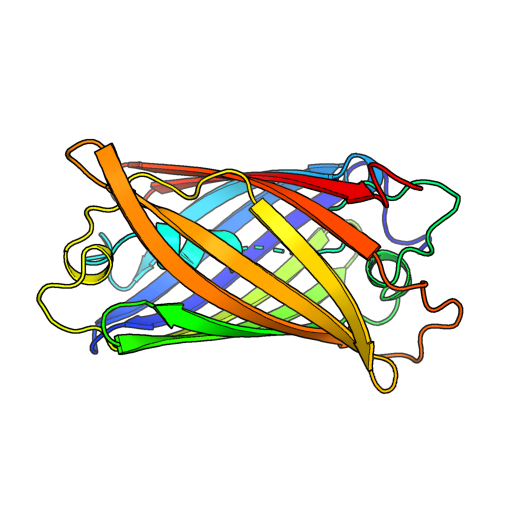.326 -8.365 1.00 13.05 188 SER A O 1
ATOM 1468 N N . HIS A 1 218 ? 7.325 36.655 -6.531 1.00 11.48 189 HIS A N 1
ATOM 1469 C CA . HIS A 1 218 ? 6.804 35.625 -5.666 1.00 12.41 189 HIS A CA 1
ATOM 1470 C C . HIS A 1 218 ? 6.284 36.202 -4.368 1.00 12.86 189 HIS A C 1
ATOM 1471 O O . HIS A 1 218 ? 6.171 37.417 -4.238 1.00 13.96 189 HIS A O 1
ATOM 1478 N N . PHE A 1 219 ? 5.922 35.328 -3.447 1.00 11.57 190 PHE A N 1
ATOM 1479 C CA . PHE A 1 219 ? 5.354 35.757 -2.157 1.00 12.32 190 PHE A CA 1
ATOM 1480 C C . PHE A 1 219 ? 6.209 35.229 -1.019 1.00 12.38 190 PHE A C 1
ATOM 1481 O O . PHE A 1 219 ? 6.877 34.187 -1.176 1.00 12.62 190 PHE A O 1
ATOM 1489 N N . ILE A 1 220 ? 6.201 35.921 0.113 1.00 11.95 191 ILE A N 1
ATOM 1490 C CA . ILE A 1 220 ? 6.853 35.354 1.297 1.00 11.94 191 ILE A CA 1
ATOM 1491 C C . ILE A 1 220 ? 5.800 35.433 2.392 1.00 13.32 191 ILE A C 1
ATOM 1492 O O . ILE A 1 220 ? 5.250 36.513 2.688 1.00 12.46 191 ILE A O 1
ATOM 1497 N N . GLY A 1 221 ? 5.489 34.274 2.958 1.00 11.85 192 GLY A N 1
ATOM 1498 C CA . GLY A 1 221 ? 4.553 34.200 4.063 1.00 12.38 192 GLY A CA 1
ATOM 1499 C C . GLY A 1 221 ? 5.346 34.370 5.340 1.00 12.7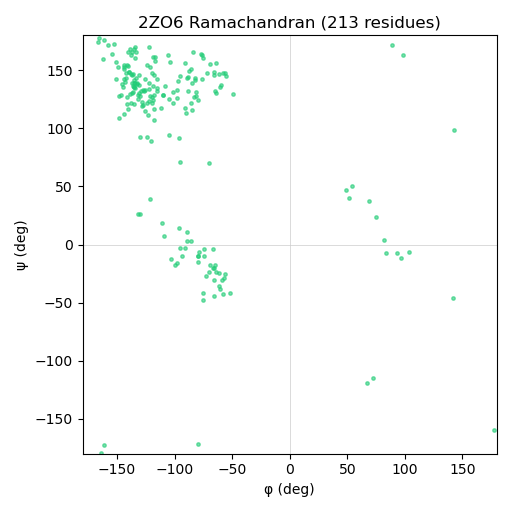8 192 GLY A C 1
ATOM 1500 O O . GLY A 1 221 ? 6.357 33.705 5.535 1.00 13.88 192 GLY A O 1
ATOM 1501 N N . HIS A 1 222 ? 4.873 35.231 6.234 1.00 12.12 193 HIS A N 1
ATOM 1502 C CA . HIS A 1 222 ? 5.546 35.499 7.492 1.00 13.24 193 HIS A CA 1
ATOM 1503 C C . HIS A 1 222 ? 4.639 35.264 8.702 1.00 13.43 193 HIS A C 1
ATOM 1504 O O . HIS A 1 222 ? 3.412 35.407 8.632 1.00 13.98 193 HIS A O 1
ATOM 1511 N N . ARG A 1 223 ? 5.282 34.962 9.824 1.00 13.22 194 ARG A N 1
ATOM 1512 C CA . ARG A 1 223 ? 4.600 34.889 11.122 1.00 13.11 194 ARG A CA 1
ATOM 1513 C C . ARG A 1 223 ? 5.671 35.326 12.102 1.00 14.54 194 ARG A C 1
ATOM 1514 O O . ARG A 1 223 ? 6.683 34.631 12.306 1.00 14.89 194 ARG A O 1
ATOM 1522 N N . ILE A 1 224 ? 5.503 36.519 12.657 1.00 14.14 195 ILE A N 1
ATOM 1523 C CA . ILE A 1 224 ? 6.467 37.043 13.638 1.00 13.43 195 ILE A CA 1
ATOM 1524 C C . ILE A 1 224 ? 5.787 37.198 14.991 1.00 13.95 195 ILE A C 1
ATOM 1525 O O . ILE A 1 224 ? 4.586 37.515 15.074 1.00 14.82 195 ILE A O 1
ATOM 1530 N N . SER A 1 225 ? 6.525 36.909 16.064 1.00 14.61 196 SER A N 1
ATOM 1531 C CA . SER A 1 225 ? 5.983 37.084 17.405 1.00 14.31 196 SER A CA 1
ATOM 1532 C C . SER A 1 225 ? 7.058 37.702 18.281 1.00 14.19 196 SER A C 1
ATOM 1533 O O . SER A 1 225 ? 8.251 37.478 18.056 1.00 15.72 196 SER A O 1
ATOM 1536 N N . SER A 1 226 ? 6.638 38.531 19.223 1.00 13.67 197 SER A N 1
ATOM 1537 C CA . SER A 1 226 ? 7.592 39.133 20.129 1.00 15.45 197 SER A CA 1
ATOM 1538 C C . SER A 1 226 ? 6.976 39.246 21.503 1.00 14.70 197 SER A C 1
ATOM 1539 O O . SER A 1 226 ? 5.749 39.261 21.661 1.00 16.25 197 SER A O 1
ATOM 1542 N N . VAL A 1 227 ? 7.839 39.265 22.513 1.00 14.91 198 VAL A N 1
ATOM 1543 C CA . VAL A 1 227 ? 7.373 39.394 23.888 1.00 15.50 198 VAL A CA 1
ATOM 1544 C C . VAL A 1 227 ? 8.312 40.341 24.610 1.00 15.04 198 VAL A C 1
ATOM 1545 O O . VAL A 1 227 ? 9.542 40.161 24.570 1.00 15.97 198 VAL A O 1
ATOM 1549 N N . VAL A 1 228 ? 7.712 41.339 25.268 1.00 13.90 199 VAL A N 1
ATOM 1550 C CA . VAL A 1 228 ? 8.460 42.344 26.012 1.00 13.96 199 VAL A CA 1
ATOM 1551 C C . VAL A 1 228 ? 8.248 42.160 27.511 1.00 14.85 199 VAL A C 1
ATOM 1552 O O . VAL A 1 228 ? 7.116 42.039 27.957 1.00 14.55 199 VAL A O 1
ATOM 1556 N N . ASN A 1 229 ? 9.350 42.097 28.248 1.00 15.27 200 ASN A N 1
ATOM 1557 C CA . ASN A 1 229 ? 9.281 42.020 29.715 1.00 17.14 200 ASN A CA 1
ATOM 1558 C C . ASN A 1 229 ? 10.236 43.091 30.240 1.00 15.94 200 ASN A C 1
ATOM 1559 O O . ASN A 1 229 ? 11.425 42.841 30.371 1.00 17.04 200 ASN A O 1
ATOM 1564 N N . GLY A 1 230 ? 9.712 44.291 30.498 1.00 15.53 201 GLY A N 1
ATOM 1565 C CA . GLY A 1 230 ? 10.576 45.365 30.970 1.00 16.80 201 GLY A CA 1
ATOM 1566 C C . GLY A 1 230 ? 11.449 45.845 29.832 1.00 17.21 201 GLY A C 1
ATOM 1567 O O . GLY A 1 230 ? 10.919 46.381 28.856 1.00 17.95 201 GLY A O 1
ATOM 1568 N N . THR A 1 231 ? 12.767 45.653 29.945 1.00 17.82 202 THR A N 1
ATOM 1569 C CA . THR A 1 231 ? 13.668 46.048 28.876 1.00 16.67 202 THR A CA 1
ATOM 1570 C C . THR A 1 231 ? 14.235 44.801 28.173 1.00 15.75 202 THR A C 1
ATOM 1571 O O . THR A 1 231 ? 15.101 44.922 27.322 1.00 16.53 202 THR A O 1
ATOM 1575 N N . LYS A 1 232 ? 13.723 43.613 28.515 1.00 15.12 203 LYS A N 1
ATOM 1576 C CA . LYS A 1 232 ? 14.181 42.360 27.894 1.00 16.27 203 LYS A CA 1
ATOM 1577 C C . LYS A 1 232 ? 13.126 41.993 26.877 1.00 16.41 203 LYS A C 1
ATOM 1578 O O . LYS A 1 232 ? 11.927 41.962 27.181 1.00 17.99 203 LYS A O 1
ATOM 1584 N N . ILE A 1 233 ? 13.565 41.673 25.671 1.00 14.43 204 ILE A N 1
ATOM 1585 C CA . ILE A 1 233 ? 12.616 41.385 24.608 1.00 15.85 204 ILE A CA 1
ATOM 1586 C C . ILE A 1 233 ? 13.014 40.151 23.810 1.00 15.54 204 ILE A C 1
ATOM 1587 O O . ILE A 1 233 ? 14.197 39.928 23.545 1.00 16.42 204 ILE A O 1
ATOM 1592 N N . GLY A 1 234 ? 12.023 39.349 23.434 1.00 15.00 205 GLY A N 1
ATOM 1593 C CA . GLY A 1 234 ? 12.276 38.156 22.639 1.00 14.83 205 GLY A CA 1
ATOM 1594 C C . GLY A 1 234 ? 11.546 38.296 21.299 1.00 15.62 205 GLY A C 1
ATOM 1595 O O . GLY A 1 234 ? 10.473 38.912 21.250 1.00 16.62 205 GLY A O 1
ATOM 1596 N N . VAL A 1 235 ? 12.114 37.763 20.224 1.00 14.16 206 VAL A N 1
ATOM 1597 C CA . VAL A 1 235 ? 11.467 37.851 18.913 1.00 13.34 206 VAL A CA 1
ATOM 1598 C C . VAL A 1 235 ? 11.699 36.541 18.180 1.00 13.84 206 VAL A C 1
ATOM 1599 O O . VAL A 1 235 ? 12.766 35.914 18.340 1.00 14.74 206 VAL A O 1
ATOM 1603 N N . MET A 1 236 ? 10.699 36.105 17.418 1.00 13.84 207 MET A N 1
ATOM 1604 C CA . MET A 1 236 ? 10.879 34.912 16.575 1.00 14.23 207 MET A CA 1
ATOM 1605 C C . MET A 1 236 ? 10.119 35.133 15.279 1.00 13.73 207 MET A C 1
ATOM 1606 O O . MET A 1 236 ? 9.039 35.741 15.256 1.00 14.45 207 MET A O 1
ATOM 1611 N N . GLU A 1 237 ? 10.704 34.670 14.181 1.00 12.33 208 GLU A N 1
ATOM 1612 C CA . GLU A 1 237 ? 10.036 34.791 12.886 1.00 12.71 208 GLU A CA 1
ATOM 1613 C C . GLU A 1 237 ? 10.130 33.492 12.099 1.00 13.02 208 GLU A C 1
ATOM 1614 O O . GLU A 1 237 ? 11.170 32.814 12.140 1.00 14.79 208 GLU A O 1
ATOM 1620 N N . ASP A 1 238 ? 9.027 33.131 11.443 1.00 13.50 209 ASP A N 1
ATOM 1621 C CA . ASP A 1 238 ? 8.998 32.008 10.497 1.00 14.03 209 ASP A CA 1
ATOM 1622 C C . ASP A 1 238 ? 8.685 32.704 9.170 1.00 13.06 209 ASP A C 1
ATOM 1623 O O . ASP A 1 238 ? 7.763 33.544 9.098 1.00 13.35 209 ASP A O 1
ATOM 1628 N N . ALA A 1 239 ? 9.404 32.343 8.109 1.00 12.11 210 ALA A N 1
ATOM 1629 C CA . ALA A 1 239 ? 9.176 32.942 6.805 1.00 12.16 210 ALA A CA 1
ATOM 1630 C C . ALA A 1 239 ? 9.430 31.901 5.734 1.00 12.42 210 ALA A C 1
ATOM 1631 O O . ALA A 1 239 ? 10.482 31.269 5.724 1.00 13.33 210 ALA A O 1
ATOM 1633 N N . ILE A 1 240 ? 8.461 31.754 4.834 1.00 13.47 211 ILE A N 1
ATOM 1634 C CA . ILE A 1 240 ? 8.526 30.814 3.728 1.00 14.49 211 ILE A CA 1
ATOM 1635 C C . ILE A 1 240 ? 8.137 31.467 2.398 1.00 14.06 211 ILE A C 1
ATOM 1636 O O . ILE A 1 240 ? 7.048 32.067 2.273 1.00 13.10 211 ILE A O 1
ATOM 1641 N N . ALA A 1 241 ? 9.029 31.359 1.412 1.00 13.86 212 ALA A N 1
ATOM 1642 C CA . ALA A 1 241 ? 8.768 31.889 0.077 1.00 14.00 212 ALA A CA 1
ATOM 1643 C C . ALA A 1 241 ? 7.937 30.878 -0.693 1.00 14.01 212 ALA A C 1
ATOM 1644 O O . ALA A 1 241 ? 8.138 29.673 -0.556 1.00 15.19 212 ALA A O 1
ATOM 1646 N N . HIS A 1 242 ? 7.018 31.364 -1.519 1.00 14.01 213 HIS A N 1
ATOM 1647 C CA . HIS A 1 242 ? 6.141 30.437 -2.247 1.00 13.41 213 HIS A CA 1
ATOM 1648 C C . HIS A 1 242 ? 5.406 31.144 -3.343 1.00 15.48 213 HIS A C 1
ATOM 1649 O O . HIS A 1 242 ? 5.483 32.366 -3.503 1.00 13.57 213 HIS A O 1
ATOM 1656 N N . LEU A 1 243 ? 4.675 30.346 -4.121 1.00 14.20 214 LEU A N 1
ATOM 1657 C CA . LEU A 1 243 ? 3.841 30.870 -5.192 1.00 15.06 214 LEU A CA 1
ATOM 1658 C C . LEU A 1 243 ? 2.43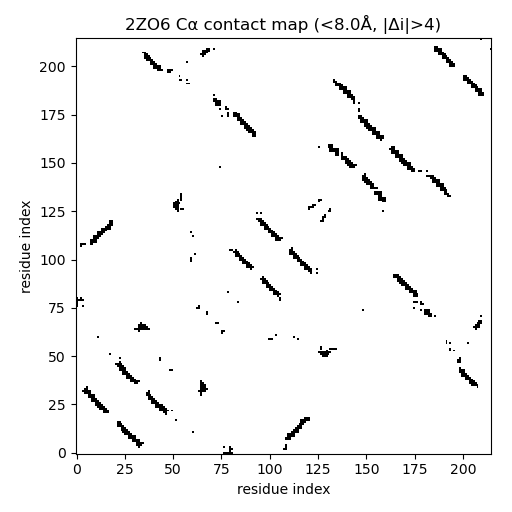8 30.284 -5.075 1.00 15.26 214 LEU A C 1
ATOM 1659 O O . LEU A 1 243 ? 1.693 30.225 -6.061 1.00 16.53 214 LEU A O 1
ATOM 1664 N N . TYR A 1 244 ? 2.057 29.907 -3.863 1.00 14.28 215 TYR A N 1
ATOM 1665 C CA . TYR A 1 244 ? 0.750 29.310 -3.596 1.00 15.61 215 TYR A CA 1
ATOM 1666 C C . TYR A 1 244 ? -0.303 30.381 -3.876 1.00 16.19 215 TYR A C 1
ATOM 1667 O O . TYR A 1 244 ? -0.081 31.550 -3.589 1.00 17.16 215 TYR A O 1
ATOM 1676 N N . PRO A 1 245 ? -1.483 30.000 -4.379 1.00 17.10 216 PRO A N 1
ATOM 1677 C CA . PRO A 1 245 ? -1.951 28.650 -4.704 1.00 18.28 216 PRO A CA 1
ATOM 1678 C C . PRO A 1 245 ? -1.714 28.140 -6.115 1.00 21.04 216 PRO A C 1
ATOM 1679 O O . PRO A 1 245 ? -2.034 26.982 -6.401 1.00 25.12 216 PRO A O 1
ATOM 1683 N N . PHE A 1 246 ? -1.158 28.959 -6.989 1.00 21.07 217 PHE A N 1
ATOM 1684 C CA . PHE A 1 246 ? -1.024 28.551 -8.380 1.00 24.34 217 PHE A CA 1
ATOM 1685 C C . PHE A 1 246 ? 0.323 27.997 -8.769 1.00 28.56 217 PHE A C 1
ATOM 1686 O O . PHE A 1 246 ? 0.457 27.338 -9.806 1.00 30.22 217 PHE A O 1
ATOM 1694 N N . ASN A 1 247 ? 1.305 28.247 -7.918 1.00 30.77 218 ASN A N 1
ATOM 1695 C CA . ASN A 1 247 ? 2.669 27.767 -8.105 1.00 34.49 218 ASN A CA 1
ATOM 1696 C C . ASN A 1 247 ? 3.209 28.047 -9.501 1.00 34.95 218 ASN A C 1
ATOM 1697 O O . ASN A 1 247 ? 3.026 29.187 -10.006 1.00 34.58 218 ASN A O 1
#